Protein AF-A0A0B1S0T4-F1 (afdb_monomer)

Sequence (208 aa):
MNTTKRRETFWRQKASEKETEIKELTKERNAAYCGGISHGPSHRDQHIDPFFYEGFLAVKDKIASKEKEIADNQEIIKSLEANEDSEVLLKMLNSKRALATRIRAHEKTLKYVAKLESNLEMIRTALREIRQEKRDQITEIAERDAKIAELYKELSSLRGSFTDESTSNHSGDKESAKTELVDPLDEKPLFEEDGEGNGDVNVEEVGV

Mean predicted aligned error: 19.83 Å

Organism: Oesophagostomum dentatum (NCBI:txid61180)

Solvent-accessible surface area (backbone atoms only — not comparable to full-atom values): 12578 Å² total; per-residue (Å²): 142,61,66,66,61,54,50,52,53,51,52,52,49,54,50,51,52,50,52,51,50,51,51,51,53,50,50,52,52,47,46,69,70,47,68,62,76,54,98,67,93,38,84,72,62,76,75,49,56,78,92,49,41,66,64,49,50,58,49,51,52,50,50,54,54,48,53,50,52,50,51,53,50,53,52,52,50,50,53,58,69,66,29,67,67,52,54,52,50,52,53,51,52,52,50,53,51,56,49,53,55,49,52,58,50,50,54,54,51,51,55,51,48,54,51,51,53,54,52,50,51,55,50,51,51,53,52,50,50,54,54,47,52,52,52,53,51,53,52,52,49,52,54,50,51,51,50,50,53,50,51,53,50,54,52,51,52,52,51,48,53,54,49,52,58,50,48,74,73,46,92,72,85,88,81,90,78,90,76,83,84,79,82,80,82,90,79,79,85,89,81,82,82,89,79,88,82,81,90,82,86,88,80,86,81,84,87,127

Structure (mmCIF, N/CA/C/O backbone):
data_AF-A0A0B1S0T4-F1
#
_entry.id   AF-A0A0B1S0T4-F1
#
loop_
_atom_site.group_PDB
_atom_site.id
_atom_site.type_symbol
_atom_site.label_atom_id
_atom_site.label_alt_id
_atom_site.label_comp_id
_atom_site.label_asym_id
_atom_site.label_entity_id
_atom_site.label_seq_id
_atom_site.pdbx_PDB_ins_code
_atom_site.Cartn_x
_atom_site.Cartn_y
_atom_site.Cartn_z
_atom_site.occupancy
_atom_site.B_iso_or_equiv
_atom_site.auth_seq_id
_atom_site.auth_comp_id
_atom_site.auth_asym_id
_atom_site.auth_atom_id
_atom_site.pdbx_PDB_model_num
ATOM 1 N N . MET A 1 1 ? 22.127 25.737 27.997 1.00 51.81 1 MET A N 1
ATOM 2 C CA . MET A 1 1 ? 20.709 25.742 27.558 1.00 51.81 1 MET A CA 1
ATOM 3 C C . MET A 1 1 ? 19.842 24.602 28.153 1.00 51.81 1 MET A C 1
ATOM 5 O O . MET A 1 1 ? 18.809 24.286 27.582 1.00 51.81 1 MET A O 1
ATOM 9 N N . ASN A 1 2 ? 20.168 24.029 29.330 1.00 61.75 2 ASN A N 1
ATOM 10 C CA . ASN A 1 2 ? 19.459 22.848 29.888 1.00 61.75 2 ASN A CA 1
ATOM 11 C C . ASN A 1 2 ? 18.753 23.073 31.242 1.00 61.75 2 ASN A C 1
ATOM 13 O O . ASN A 1 2 ? 18.051 22.193 31.734 1.00 61.75 2 ASN A O 1
ATOM 17 N N . THR A 1 3 ? 18.911 24.242 31.862 1.00 67.50 3 THR A N 1
ATOM 18 C CA . THR A 1 3 ? 18.356 24.537 33.194 1.00 67.50 3 THR A CA 1
ATOM 19 C C . THR A 1 3 ? 16.855 24.824 33.154 1.00 67.50 3 THR A C 1
ATOM 21 O O . THR A 1 3 ? 16.135 24.408 34.057 1.00 67.50 3 THR A O 1
ATOM 24 N N . THR A 1 4 ? 16.366 25.472 32.094 1.00 69.62 4 THR A N 1
ATOM 25 C CA . THR A 1 4 ? 14.940 25.781 31.902 1.00 69.62 4 THR A CA 1
ATOM 26 C C . THR A 1 4 ? 14.114 24.516 31.693 1.00 69.62 4 THR A C 1
ATOM 28 O O . THR A 1 4 ? 13.118 24.327 32.382 1.00 69.62 4 THR A O 1
ATOM 31 N N . LYS A 1 5 ? 14.588 23.595 30.839 1.00 74.00 5 LYS A N 1
ATOM 32 C CA . LYS A 1 5 ? 13.943 22.291 30.611 1.00 74.00 5 LYS A CA 1
ATOM 33 C C . LYS A 1 5 ? 13.852 21.469 31.903 1.00 74.00 5 LYS A C 1
ATOM 35 O O . LYS A 1 5 ? 12.805 20.910 32.193 1.00 74.00 5 LYS A O 1
ATOM 40 N N . ARG A 1 6 ? 14.910 21.473 32.728 1.00 76.88 6 ARG A N 1
ATOM 41 C CA . ARG A 1 6 ? 14.935 20.778 34.031 1.00 76.88 6 ARG A CA 1
ATOM 42 C C . ARG A 1 6 ? 13.966 21.381 35.058 1.00 76.88 6 ARG A C 1
ATOM 44 O O . ARG A 1 6 ? 13.380 20.650 35.851 1.00 76.88 6 ARG A O 1
ATOM 51 N N . ARG A 1 7 ? 13.791 22.708 35.059 1.00 80.94 7 ARG A N 1
ATOM 52 C CA . ARG A 1 7 ? 12.781 23.374 35.902 1.00 80.94 7 ARG A CA 1
ATOM 53 C C . ARG A 1 7 ? 11.368 23.057 35.427 1.00 80.94 7 ARG A C 1
ATOM 55 O O . ARG A 1 7 ? 10.507 22.801 36.257 1.00 80.94 7 ARG A O 1
ATOM 62 N N . GLU A 1 8 ? 11.135 23.048 34.119 1.00 82.75 8 GLU A N 1
ATOM 63 C CA . GLU A 1 8 ? 9.824 22.719 33.554 1.00 82.75 8 GLU A CA 1
ATOM 64 C C . GLU A 1 8 ? 9.407 21.282 33.895 1.00 82.75 8 GLU A C 1
ATOM 66 O O . GLU A 1 8 ? 8.293 21.062 34.365 1.00 82.75 8 GLU A O 1
ATOM 71 N N . THR A 1 9 ? 10.313 20.308 33.756 1.00 85.44 9 THR A N 1
ATOM 72 C CA . THR A 1 9 ? 10.044 18.915 34.149 1.00 85.44 9 THR A CA 1
ATOM 73 C C . THR A 1 9 ? 9.771 18.778 35.646 1.00 85.44 9 THR A C 1
ATOM 75 O O . THR A 1 9 ? 8.865 18.048 36.033 1.00 85.44 9 THR A O 1
ATOM 78 N N . PHE A 1 10 ? 10.500 19.519 36.489 1.00 89.94 10 PHE A N 1
ATOM 79 C CA . PHE A 1 10 ? 10.281 19.530 37.938 1.00 89.94 10 PHE A CA 1
ATOM 80 C C . PHE A 1 10 ? 8.898 20.084 38.313 1.00 89.94 10 PHE A C 1
ATOM 82 O O . PHE A 1 10 ? 8.202 19.502 39.142 1.00 89.94 10 PHE A O 1
ATOM 89 N N . TRP A 1 11 ? 8.457 21.174 37.676 1.00 90.94 11 TRP A N 1
ATOM 90 C CA . TRP A 1 11 ? 7.122 21.729 37.915 1.00 90.94 11 TRP A CA 1
ATOM 91 C C . TRP A 1 11 ? 6.003 20.814 37.416 1.00 90.94 11 TRP A C 1
ATOM 93 O O . TRP A 1 11 ? 4.991 20.690 38.100 1.00 90.94 11 TRP A O 1
ATOM 103 N N . ARG A 1 12 ? 6.192 20.125 36.282 1.00 89.31 12 ARG A N 1
ATOM 104 C CA . ARG A 1 12 ? 5.240 19.108 35.800 1.00 89.31 12 ARG A CA 1
ATOM 105 C C . ARG A 1 12 ? 5.118 17.938 36.773 1.00 89.31 12 ARG A C 1
ATOM 107 O O . ARG A 1 12 ? 4.005 17.519 37.070 1.00 89.31 12 ARG A O 1
ATOM 114 N N . GLN A 1 13 ? 6.240 17.456 37.306 1.00 92.62 13 GLN A N 1
ATOM 115 C CA . GLN A 1 13 ? 6.237 16.398 38.315 1.00 92.62 13 GLN A CA 1
ATOM 116 C C . GLN A 1 13 ? 5.499 16.845 39.584 1.00 92.62 13 GLN A C 1
ATOM 118 O O . GLN A 1 13 ? 4.577 16.169 40.028 1.00 92.62 13 GLN A O 1
ATOM 123 N N . LYS A 1 14 ? 5.830 18.027 40.116 1.00 94.06 14 LYS A N 1
ATOM 124 C CA . LYS A 1 14 ? 5.179 18.572 41.315 1.00 94.06 14 LYS A CA 1
ATOM 125 C C . LYS A 1 14 ? 3.675 18.801 41.118 1.00 94.06 14 LYS A C 1
ATOM 127 O O . LYS A 1 14 ? 2.893 18.585 42.039 1.00 94.06 14 LYS A O 1
ATOM 132 N N . ALA A 1 15 ? 3.261 19.233 39.925 1.00 92.31 15 ALA A N 1
ATOM 133 C CA . ALA A 1 15 ? 1.849 19.361 39.576 1.00 92.31 15 ALA A CA 1
ATOM 134 C C . ALA A 1 15 ? 1.149 17.993 39.557 1.00 92.31 15 ALA A C 1
ATOM 136 O O . ALA A 1 15 ? 0.078 17.863 40.141 1.00 92.31 15 ALA A O 1
ATOM 137 N N . SER A 1 16 ? 1.782 16.970 38.974 1.00 93.56 16 SER A N 1
ATOM 138 C CA . SER A 1 16 ? 1.267 15.596 38.977 1.00 93.56 16 SER A CA 1
ATOM 139 C C . SER A 1 16 ? 1.107 15.041 40.395 1.00 93.56 16 SER A C 1
ATOM 141 O O . SER A 1 16 ? 0.082 14.440 40.697 1.00 93.56 16 SER A O 1
ATOM 143 N N . GLU A 1 17 ? 2.086 15.265 41.276 1.00 95.12 17 GLU A N 1
ATOM 144 C CA . GLU A 1 17 ? 2.027 14.843 42.685 1.00 95.12 17 GLU A CA 1
ATOM 145 C C . GLU A 1 17 ? 0.855 15.513 43.423 1.00 95.12 17 GLU A C 1
ATOM 147 O O . GLU A 1 17 ? 0.088 14.856 44.131 1.00 95.12 17 GLU A O 1
ATOM 152 N N . LYS A 1 18 ? 0.645 16.817 43.203 1.00 96.19 18 LYS A N 1
ATOM 153 C CA . LYS A 1 18 ? -0.505 17.537 43.771 1.00 96.19 18 LYS A CA 1
ATOM 154 C C . LYS A 1 18 ? -1.839 17.082 43.195 1.00 96.19 18 LYS A C 1
ATOM 156 O O . LYS A 1 18 ? -2.821 17.008 43.927 1.00 96.19 18 LYS A O 1
ATOM 161 N N . GLU A 1 19 ? -1.886 16.731 41.918 1.00 94.69 19 GLU A N 1
ATOM 162 C CA . GLU A 1 19 ? -3.093 16.185 41.306 1.00 94.69 19 GLU A CA 1
ATOM 163 C C . GLU A 1 19 ? -3.455 14.813 41.895 1.00 94.69 19 GLU A C 1
ATOM 165 O O . GLU A 1 19 ? -4.630 14.541 42.148 1.00 94.69 19 GLU A O 1
ATOM 170 N N . THR A 1 20 ? -2.459 13.967 42.180 1.00 95.25 20 THR A N 1
ATOM 171 C CA . THR A 1 20 ? -2.685 12.694 42.881 1.00 95.25 20 THR A CA 1
ATOM 172 C C . THR A 1 20 ? -3.162 12.900 44.317 1.00 95.25 20 THR A C 1
ATOM 174 O O . THR A 1 20 ? -4.117 12.250 44.733 1.00 95.25 20 THR A O 1
ATOM 177 N N . GLU A 1 21 ? -2.585 13.858 45.047 1.00 95.19 21 GLU A N 1
ATOM 178 C CA . GLU A 1 21 ? -3.004 14.201 46.414 1.00 95.19 21 GLU A CA 1
ATOM 179 C C . GLU A 1 21 ? -4.462 14.691 46.456 1.00 95.19 21 GLU A C 1
ATOM 181 O O . GLU A 1 21 ? -5.251 14.239 47.283 1.00 95.19 21 GLU A O 1
ATOM 186 N N . ILE A 1 22 ? -4.862 15.550 45.510 1.00 94.56 22 ILE A N 1
ATOM 187 C CA . ILE A 1 22 ? -6.252 16.018 45.388 1.00 94.56 22 ILE A CA 1
ATOM 188 C C . ILE A 1 22 ? -7.207 14.853 45.095 1.00 94.56 22 ILE A C 1
ATOM 190 O O . ILE A 1 22 ? -8.309 14.815 45.652 1.00 94.56 22 ILE A O 1
ATOM 194 N N . LYS A 1 23 ? -6.814 13.901 44.238 1.00 94.75 23 LYS A N 1
ATOM 195 C CA . LYS A 1 23 ? -7.632 12.717 43.927 1.00 94.75 23 LYS A CA 1
ATOM 196 C C . LYS A 1 23 ? -7.857 11.851 45.166 1.00 94.75 23 LYS A C 1
ATOM 198 O O . LYS A 1 23 ? -9.004 11.492 45.432 1.00 94.75 23 LYS A O 1
ATOM 203 N N . GLU A 1 24 ? -6.811 11.582 45.944 1.00 94.19 24 GLU A N 1
ATOM 204 C CA . GLU A 1 24 ? -6.925 10.796 47.180 1.00 94.19 24 GLU A CA 1
ATOM 205 C C . GLU A 1 24 ? -7.768 11.513 48.244 1.00 94.19 24 GLU A C 1
ATOM 207 O O . GLU A 1 24 ? -8.707 10.922 48.770 1.00 94.19 24 GLU A O 1
ATOM 212 N N . LEU A 1 25 ? -7.549 12.812 48.480 1.00 90.94 25 LEU A N 1
ATOM 213 C CA . LEU A 1 25 ? -8.368 13.592 49.422 1.00 90.94 25 LEU A CA 1
ATOM 214 C C . LEU A 1 25 ? -9.842 13.659 48.999 1.00 90.94 25 LEU A C 1
ATOM 216 O O . LEU A 1 25 ? -10.747 13.607 49.831 1.00 90.94 25 LEU A O 1
ATOM 220 N N . THR A 1 26 ? -10.109 13.749 47.695 1.00 87.12 26 THR A N 1
ATOM 221 C CA . THR A 1 26 ? -11.480 13.715 47.167 1.00 87.12 26 THR A CA 1
ATOM 222 C C . THR A 1 26 ? -12.123 12.353 47.408 1.00 87.12 26 THR A C 1
ATOM 224 O O . THR A 1 26 ? -13.296 12.284 47.780 1.00 87.12 26 THR A O 1
ATOM 227 N N . LYS A 1 27 ? -11.362 11.269 47.230 1.00 84.62 27 LYS A N 1
ATOM 228 C CA . LYS A 1 27 ? -11.808 9.901 47.495 1.00 84.62 27 LYS A CA 1
ATOM 229 C C . LYS A 1 27 ? -12.090 9.684 48.981 1.00 84.62 27 LYS A C 1
ATOM 231 O O . LYS A 1 27 ? -13.151 9.163 49.306 1.00 84.62 27 LYS A O 1
ATOM 236 N N . GLU A 1 28 ? -11.210 10.144 49.866 1.00 82.81 28 GLU A N 1
ATOM 237 C CA . GLU A 1 28 ? -11.385 10.074 51.321 1.00 82.81 28 GLU A CA 1
ATOM 238 C C . GLU A 1 28 ? -12.601 10.887 51.783 1.00 82.81 28 GLU A C 1
ATOM 240 O O . GLU A 1 28 ? -13.461 10.370 52.494 1.00 82.81 28 GLU A O 1
ATOM 245 N N . ARG A 1 29 ? -12.751 12.128 51.301 1.00 81.44 29 ARG A N 1
ATOM 246 C CA . ARG A 1 29 ? -13.935 12.959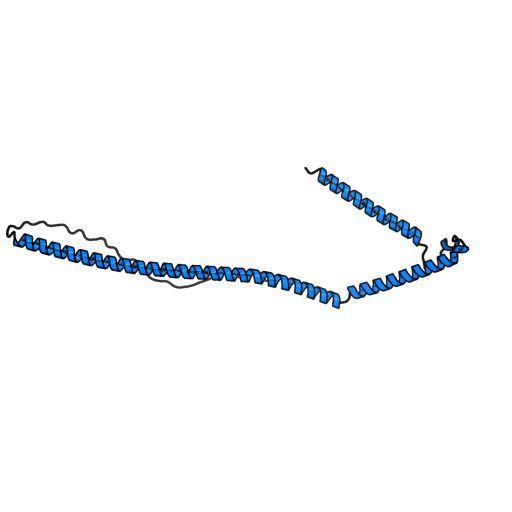 51.565 1.00 81.44 29 ARG A CA 1
ATOM 247 C C . ARG A 1 29 ? -15.217 12.267 51.107 1.00 81.44 29 ARG A C 1
ATOM 249 O O . ARG A 1 29 ? -16.200 12.245 51.844 1.00 81.44 29 ARG A O 1
ATOM 256 N N . ASN A 1 30 ? -15.227 11.723 49.891 1.00 78.56 30 ASN A N 1
ATOM 257 C CA . ASN A 1 30 ? -16.392 11.020 49.358 1.00 78.56 30 ASN A CA 1
ATOM 258 C C . ASN A 1 30 ? -16.693 9.757 50.170 1.00 78.56 30 ASN A C 1
ATOM 260 O O . ASN A 1 30 ? -17.853 9.502 50.469 1.00 78.56 30 ASN A O 1
ATOM 264 N N . ALA A 1 31 ? -15.670 9.016 50.596 1.00 73.44 31 ALA A N 1
ATOM 265 C CA . ALA A 1 31 ? -15.832 7.872 51.484 1.00 73.44 31 ALA A CA 1
ATOM 266 C C . ALA A 1 31 ? -16.382 8.285 52.861 1.00 73.44 31 ALA A C 1
ATOM 268 O O . ALA A 1 31 ? -17.240 7.599 53.399 1.00 73.44 31 ALA A O 1
ATOM 269 N N . ALA A 1 32 ? -15.981 9.428 53.420 1.00 68.38 32 ALA A N 1
ATOM 270 C CA . ALA A 1 32 ? -16.507 9.930 54.693 1.00 68.38 32 ALA A CA 1
ATOM 271 C C . ALA A 1 32 ? -17.942 10.493 54.589 1.00 68.38 32 ALA A C 1
ATOM 273 O O . ALA A 1 32 ? -18.725 10.431 55.545 1.00 68.38 32 ALA A O 1
ATOM 274 N N . TYR A 1 33 ? -18.303 11.069 53.439 1.00 64.88 33 TYR A N 1
ATOM 275 C CA . TYR A 1 33 ? -19.645 11.600 53.189 1.00 64.88 33 TYR A CA 1
ATOM 276 C C . TYR A 1 33 ? -20.636 10.481 52.838 1.00 64.88 33 TYR A C 1
ATOM 278 O O . TYR A 1 33 ? -21.716 10.412 53.421 1.00 64.88 33 TYR A O 1
ATOM 286 N N . CYS A 1 34 ? -20.233 9.560 51.960 1.00 64.56 34 CYS A N 1
ATOM 287 C CA . CYS A 1 34 ? -21.070 8.476 51.448 1.00 64.56 34 CYS A CA 1
ATOM 288 C C . CYS A 1 34 ? -20.900 7.144 52.196 1.00 64.56 34 CYS A C 1
ATOM 290 O O . CYS A 1 34 ? -21.704 6.246 52.000 1.00 64.56 34 CYS A O 1
ATOM 292 N N . GLY A 1 35 ? -19.916 6.991 53.086 1.00 59.50 35 GLY A N 1
ATOM 293 C CA . GLY A 1 35 ? -19.618 5.725 53.782 1.00 59.50 35 GLY A CA 1
ATOM 294 C C . GLY A 1 35 ? -20.686 5.236 54.767 1.00 59.50 35 GLY A C 1
ATOM 295 O O . GLY A 1 35 ? -20.547 4.156 55.327 1.00 59.50 35 GLY A O 1
ATOM 296 N N . GLY A 1 36 ? -21.753 6.015 54.978 1.00 57.44 36 GLY A N 1
ATOM 297 C CA . GLY A 1 36 ? -22.963 5.605 55.704 1.00 57.44 36 GLY A CA 1
ATOM 298 C C . GLY A 1 36 ? -24.175 5.330 54.804 1.00 57.44 36 GLY A C 1
ATOM 299 O O . GLY A 1 36 ? -25.240 4.974 55.311 1.00 57.44 36 GLY A O 1
ATOM 300 N N . ILE A 1 37 ? -24.032 5.507 53.487 1.00 58.94 37 ILE A N 1
ATOM 301 C CA . ILE A 1 37 ? -25.023 5.126 52.477 1.00 58.94 37 ILE A CA 1
ATOM 302 C C . ILE A 1 37 ? -24.806 3.635 52.210 1.00 58.94 37 ILE A C 1
ATOM 304 O O . ILE A 1 37 ? -24.179 3.227 51.243 1.00 58.94 37 ILE A O 1
ATOM 308 N N . SER A 1 38 ? -25.244 2.811 53.154 1.00 58.34 38 SER A N 1
ATOM 309 C CA . SER A 1 38 ? -25.296 1.359 53.017 1.00 58.34 38 SER A CA 1
ATOM 310 C C . SER A 1 38 ? -26.747 0.897 53.061 1.00 58.34 38 SER A C 1
ATOM 312 O O . SER A 1 38 ? -27.637 1.621 53.518 1.00 58.34 38 SER A O 1
ATOM 314 N N . HIS A 1 39 ? -27.006 -0.312 52.572 1.00 52.44 39 HIS A N 1
ATOM 315 C CA . HIS A 1 39 ? -28.337 -0.897 52.643 1.00 52.44 39 HIS A CA 1
ATOM 316 C C . HIS A 1 39 ? -28.690 -1.169 54.120 1.00 52.44 39 HIS A C 1
ATOM 318 O O . HIS A 1 39 ? -28.091 -2.037 54.751 1.00 52.44 39 HIS A O 1
ATOM 324 N N . GLY A 1 40 ? -29.634 -0.401 54.677 1.00 60.00 40 GLY A N 1
ATOM 325 C CA . GLY A 1 40 ? -30.117 -0.545 56.058 1.00 60.00 40 GLY A CA 1
ATOM 326 C C . GLY A 1 40 ? -29.857 0.669 56.968 1.00 60.00 40 GLY A C 1
ATOM 327 O O . GLY A 1 40 ? -29.268 1.661 56.529 1.00 60.00 40 GLY A O 1
ATOM 328 N N . PRO A 1 41 ? -30.331 0.634 58.230 1.00 58.22 41 PRO A N 1
ATOM 329 C CA . PRO A 1 41 ? -30.205 1.749 59.167 1.00 58.22 41 PRO A CA 1
ATOM 330 C C . PRO A 1 41 ? -28.740 2.004 59.540 1.00 58.22 41 PRO A C 1
ATOM 332 O O . PRO A 1 41 ? -28.060 1.128 60.070 1.00 58.22 41 PRO A O 1
ATOM 335 N N . SER A 1 42 ? -28.256 3.216 59.282 1.00 68.06 42 SER A N 1
ATOM 336 C CA . SER A 1 42 ? -26.936 3.687 59.709 1.00 68.06 42 SER A CA 1
ATOM 337 C C . SER A 1 42 ? -27.059 4.470 61.014 1.00 68.06 42 SER A C 1
ATOM 339 O O . SER A 1 42 ? -28.036 5.187 61.224 1.00 68.06 42 SER A O 1
ATOM 341 N N . HIS A 1 43 ? -26.049 4.411 61.889 1.00 64.75 43 HIS A N 1
ATOM 342 C CA . HIS A 1 43 ? -26.016 5.251 63.097 1.00 64.75 43 HIS A CA 1
ATOM 343 C C . HIS A 1 43 ? -26.126 6.749 62.784 1.00 64.75 43 HIS A C 1
ATOM 345 O O . HIS A 1 43 ? -26.650 7.508 63.593 1.00 64.75 43 HIS A O 1
ATOM 351 N N . ARG A 1 44 ? -25.696 7.176 61.591 1.00 65.12 44 ARG A N 1
ATOM 352 C CA . ARG A 1 44 ? -25.827 8.566 61.138 1.00 65.12 44 ARG A CA 1
ATOM 353 C C . ARG A 1 44 ? -27.269 8.972 60.830 1.00 65.12 44 ARG A C 1
ATOM 355 O O . ARG A 1 44 ? -27.582 10.155 60.933 1.00 65.12 44 ARG A O 1
ATOM 362 N N . ASP A 1 45 ? -28.132 8.010 60.506 1.00 66.56 45 ASP A N 1
ATOM 363 C CA . ASP A 1 45 ? -29.536 8.257 60.161 1.00 66.56 45 ASP A CA 1
ATOM 364 C C . ASP A 1 45 ? -30.324 8.777 61.382 1.00 66.56 45 ASP A C 1
ATOM 366 O O . ASP A 1 45 ? -31.358 9.418 61.228 1.00 66.56 45 ASP A O 1
ATOM 370 N N . GLN A 1 46 ? -29.801 8.570 62.599 1.00 68.12 46 GLN A N 1
ATOM 371 C CA . GLN A 1 46 ? -30.383 9.037 63.865 1.00 68.12 46 GLN A CA 1
ATOM 372 C C . GLN A 1 46 ? -30.261 10.554 64.085 1.00 68.12 46 GLN A C 1
ATOM 374 O O . GLN A 1 46 ? -30.943 11.104 64.945 1.00 68.12 46 GLN A O 1
ATOM 379 N N . HIS A 1 47 ? -29.388 11.237 63.339 1.00 72.88 47 HIS A N 1
ATOM 380 C CA . HIS A 1 47 ? -29.184 12.689 63.442 1.00 72.88 47 HIS A CA 1
ATOM 381 C C . HIS A 1 47 ? -29.966 13.481 62.391 1.00 72.88 47 HIS A C 1
ATOM 383 O O . HIS A 1 47 ? -29.815 14.699 62.291 1.00 72.88 47 HIS A O 1
ATOM 389 N N . ILE A 1 48 ? -30.769 12.792 61.586 1.00 74.00 48 ILE A N 1
ATOM 390 C CA . ILE A 1 48 ? -31.589 13.405 60.552 1.00 74.00 48 ILE A CA 1
ATOM 391 C C . ILE A 1 48 ? -32.862 13.916 61.208 1.00 74.00 48 ILE A C 1
ATOM 393 O O . ILE A 1 48 ? -33.516 13.199 61.964 1.00 74.00 48 ILE A O 1
ATOM 397 N N . ASP A 1 49 ? -33.197 15.169 60.923 1.00 81.94 49 ASP A N 1
ATOM 398 C CA . ASP A 1 49 ? -34.426 15.786 61.404 1.00 81.94 49 ASP A CA 1
ATOM 399 C C . ASP A 1 49 ? -35.637 14.920 60.991 1.00 81.94 49 ASP A C 1
ATOM 401 O O . ASP A 1 49 ? -35.766 14.585 59.804 1.00 81.94 49 ASP A O 1
ATOM 405 N N . PRO A 1 50 ? -36.528 14.561 61.937 1.00 81.06 50 PRO A N 1
ATOM 406 C CA . PRO A 1 50 ? -37.723 13.768 61.662 1.00 81.06 50 PRO A CA 1
ATOM 407 C C . PRO A 1 50 ? -38.564 14.278 60.485 1.00 81.06 50 PRO A C 1
ATOM 409 O O . PRO A 1 50 ? -39.153 13.470 59.772 1.00 81.06 50 PRO A O 1
ATOM 412 N N . PHE A 1 51 ? -38.593 15.594 60.239 1.00 83.56 51 PHE A N 1
ATOM 413 C CA . PHE A 1 51 ? -39.317 16.191 59.114 1.00 83.56 51 PHE A CA 1
ATOM 414 C C . PHE A 1 51 ? -38.759 15.765 57.744 1.00 83.56 51 PHE A C 1
ATOM 416 O O . PHE A 1 51 ? -39.509 15.655 56.776 1.00 83.56 51 PHE A O 1
ATOM 423 N N . PHE A 1 52 ? -37.453 15.491 57.649 1.00 81.56 52 PHE A N 1
ATOM 424 C CA . PHE A 1 52 ? -36.768 15.120 56.403 1.00 81.56 52 PHE A CA 1
ATOM 425 C C . PHE A 1 52 ? -36.413 13.628 56.315 1.00 81.56 52 PHE A C 1
ATOM 427 O O . PHE A 1 52 ? -35.922 13.179 55.277 1.00 81.56 52 PHE A O 1
ATOM 434 N N . TYR A 1 53 ? -36.663 12.855 57.374 1.00 83.31 53 TYR A N 1
ATOM 435 C CA . TYR A 1 53 ? -36.247 11.456 57.495 1.00 83.31 53 TYR A CA 1
ATOM 436 C C . TYR A 1 53 ? -36.800 10.555 56.376 1.00 83.31 53 TYR A C 1
ATOM 438 O O . TYR A 1 53 ? -36.046 9.830 55.729 1.00 83.31 53 TYR A O 1
ATOM 446 N N . GLU A 1 54 ? -38.095 10.668 56.075 1.00 83.75 54 GLU A N 1
ATOM 447 C CA . GLU A 1 54 ? -38.765 9.948 54.977 1.00 83.75 54 GLU A CA 1
ATOM 448 C C . GLU A 1 54 ? -38.148 10.266 53.604 1.00 83.75 54 GLU A C 1
ATOM 450 O O . GLU A 1 54 ? -37.827 9.370 52.821 1.00 83.75 54 GLU A O 1
ATOM 455 N N . GLY A 1 55 ? -37.919 11.554 53.319 1.00 86.44 55 GLY A N 1
ATOM 456 C CA . GLY A 1 55 ? -37.310 11.993 52.062 1.00 86.44 55 GLY A CA 1
ATOM 457 C C . GLY A 1 55 ? -35.868 11.508 51.915 1.00 86.44 55 GLY A C 1
ATOM 458 O O . GLY A 1 55 ? -35.455 11.106 50.825 1.00 86.44 55 GLY A O 1
ATOM 459 N N . PHE A 1 56 ? -35.115 11.495 53.016 1.00 83.62 56 PHE A N 1
ATOM 460 C CA . PHE A 1 56 ? -33.763 10.954 53.051 1.00 83.62 56 PHE A CA 1
ATOM 461 C C . PHE A 1 56 ? -33.739 9.446 52.773 1.00 83.62 56 PHE A C 1
ATOM 463 O O . PHE A 1 56 ? -32.965 9.012 51.919 1.00 83.62 56 PHE A O 1
ATOM 470 N N . LEU A 1 57 ? -34.603 8.659 53.425 1.00 81.94 57 LEU A N 1
ATOM 471 C CA . LEU A 1 57 ? -34.707 7.216 53.179 1.00 81.94 57 LEU A CA 1
ATOM 472 C C . LEU A 1 57 ? -35.053 6.922 51.715 1.00 81.94 57 LEU A C 1
ATOM 474 O O . LEU A 1 57 ? -34.372 6.128 51.070 1.00 81.94 57 LEU A O 1
ATOM 478 N N . ALA A 1 58 ? -36.023 7.642 51.147 1.00 86.38 58 ALA A N 1
ATOM 479 C CA . ALA A 1 58 ? -36.407 7.477 49.747 1.00 86.38 58 ALA A CA 1
ATOM 480 C C . ALA A 1 58 ? -35.257 7.778 48.766 1.00 86.38 58 ALA A C 1
ATOM 482 O O . ALA A 1 58 ? -35.145 7.142 47.715 1.00 86.38 58 ALA A O 1
ATOM 483 N N . VAL A 1 59 ? -34.395 8.753 49.074 1.00 86.81 59 VAL A N 1
ATOM 484 C CA . VAL A 1 59 ? -33.200 9.049 48.267 1.00 86.81 59 VAL A CA 1
ATOM 485 C C . VAL A 1 59 ? -32.125 7.982 48.463 1.00 86.81 59 VAL A C 1
ATOM 487 O O . VAL A 1 59 ? -31.522 7.559 47.479 1.00 86.81 59 VAL A O 1
ATOM 490 N N . LYS A 1 60 ? -31.916 7.505 49.693 1.00 83.94 60 LYS A N 1
ATOM 491 C CA . LYS A 1 60 ? -30.971 6.428 50.017 1.00 83.94 60 LYS A CA 1
ATOM 492 C C . LYS A 1 60 ? -31.302 5.147 49.247 1.00 83.94 60 LYS A C 1
ATOM 494 O O . LYS A 1 60 ? -30.423 4.588 48.595 1.00 83.94 60 LYS A O 1
ATOM 499 N N . ASP A 1 61 ? -32.574 4.755 49.228 1.00 85.12 61 ASP A N 1
ATOM 500 C CA . ASP A 1 61 ? -33.048 3.580 48.490 1.00 85.12 61 ASP A CA 1
ATOM 501 C C . ASP A 1 61 ? -32.902 3.756 46.973 1.00 85.12 61 ASP A C 1
ATOM 503 O O . ASP A 1 61 ? -32.484 2.834 46.270 1.00 85.12 61 ASP A O 1
ATOM 507 N N . LYS A 1 62 ? -33.174 4.960 46.449 1.00 89.69 62 LYS A N 1
ATOM 508 C CA . LYS A 1 62 ? -32.939 5.279 45.030 1.00 89.69 62 LYS A CA 1
ATOM 509 C C . LYS A 1 62 ? -31.460 5.204 44.658 1.00 89.69 62 LYS A C 1
ATOM 511 O O . LYS A 1 62 ? -31.146 4.681 43.590 1.00 89.69 62 LYS A O 1
ATOM 516 N N . ILE A 1 63 ? -30.566 5.718 45.506 1.00 86.88 63 ILE A N 1
ATOM 517 C CA . ILE A 1 63 ? -29.114 5.646 45.293 1.00 86.88 63 ILE A CA 1
ATOM 518 C C . ILE A 1 63 ? -28.671 4.184 45.294 1.00 86.88 63 ILE A C 1
ATOM 520 O O . ILE A 1 63 ? -28.067 3.751 44.318 1.00 86.88 63 ILE A O 1
ATOM 524 N N . ALA A 1 64 ? -29.066 3.402 46.300 1.00 84.50 64 ALA A N 1
ATOM 525 C CA . ALA A 1 64 ? -28.731 1.982 46.380 1.00 84.50 64 ALA A CA 1
ATOM 526 C C . ALA A 1 64 ? -29.255 1.189 45.165 1.00 84.50 64 ALA A C 1
ATOM 528 O O . ALA A 1 64 ? -28.537 0.376 44.582 1.00 84.50 64 ALA A O 1
ATOM 529 N N . SER A 1 65 ? -30.488 1.463 44.720 1.00 89.25 65 SER A N 1
ATOM 530 C CA . SER A 1 65 ? -31.050 0.849 43.512 1.00 89.25 65 SER A CA 1
ATOM 531 C C . SER A 1 65 ? -30.257 1.207 42.254 1.00 89.25 65 SER A C 1
ATOM 533 O O . SER A 1 65 ? -30.077 0.350 41.390 1.00 89.25 65 SER A O 1
ATOM 535 N N . LYS A 1 66 ? -29.801 2.458 42.127 1.00 91.38 66 LYS A N 1
ATOM 536 C CA . LYS A 1 66 ? -29.004 2.906 40.980 1.00 91.38 66 LYS A CA 1
ATOM 537 C C . LYS A 1 66 ? -27.588 2.347 41.011 1.00 91.38 66 LYS A C 1
ATOM 539 O O . LYS A 1 66 ? -27.074 1.978 39.964 1.00 91.38 66 LYS A O 1
ATOM 544 N N . GLU A 1 67 ? -26.975 2.234 42.183 1.00 89.38 67 GLU A N 1
ATOM 545 C CA . GLU A 1 67 ? -25.670 1.590 42.351 1.00 89.38 67 GLU A CA 1
ATOM 546 C C . GLU A 1 67 ? -25.719 0.112 41.958 1.00 89.38 67 GLU A C 1
ATOM 548 O O . GLU A 1 67 ? -24.820 -0.359 41.263 1.00 89.38 67 GLU A O 1
ATOM 553 N N . LYS A 1 68 ? -26.801 -0.593 42.311 1.00 92.69 68 LYS A N 1
ATOM 554 C CA . LYS A 1 68 ? -27.038 -1.965 41.850 1.00 92.69 68 LYS A CA 1
ATOM 555 C C . LYS A 1 68 ? -27.159 -2.043 40.324 1.00 92.69 68 LYS A C 1
ATOM 557 O O . LYS A 1 68 ? -26.464 -2.834 39.703 1.00 92.69 68 LYS A O 1
ATOM 562 N N . GLU A 1 69 ? -27.977 -1.184 39.716 1.00 94.94 69 GLU A N 1
ATOM 563 C CA . GLU A 1 69 ? -28.141 -1.133 38.254 1.00 94.94 69 GLU A CA 1
ATOM 564 C C . GLU A 1 69 ? -26.815 -0.812 37.535 1.00 94.94 69 GLU A C 1
ATOM 566 O O . GLU A 1 69 ? -26.513 -1.371 36.482 1.00 94.94 69 GLU A O 1
ATOM 571 N N . ILE A 1 70 ? -25.987 0.067 38.111 1.00 94.25 70 ILE A N 1
ATOM 572 C CA . ILE A 1 70 ? -24.644 0.367 37.600 1.00 94.25 70 ILE A CA 1
ATOM 573 C C . ILE A 1 70 ? -23.741 -0.867 37.692 1.00 94.25 70 ILE A C 1
ATOM 575 O O . ILE A 1 70 ? -23.032 -1.153 36.727 1.00 94.25 70 ILE A O 1
ATOM 579 N N . ALA A 1 71 ? -23.754 -1.587 38.814 1.00 95.00 71 ALA A N 1
ATOM 580 C CA . ALA A 1 71 ? -22.956 -2.797 38.989 1.00 95.00 71 ALA A CA 1
ATOM 581 C C . ALA A 1 71 ? -23.353 -3.889 37.980 1.00 95.00 71 ALA A C 1
ATOM 583 O O . ALA A 1 71 ? -22.479 -4.420 37.292 1.00 95.00 71 ALA A O 1
ATOM 584 N N . ASP A 1 72 ? -24.654 -4.139 37.815 1.00 95.25 72 ASP A N 1
ATOM 585 C CA . ASP A 1 72 ? -25.186 -5.117 36.859 1.00 95.25 72 ASP A CA 1
ATOM 586 C C . ASP A 1 72 ? -24.778 -4.747 35.416 1.00 95.25 72 ASP A C 1
ATOM 588 O O . ASP A 1 72 ? -24.262 -5.573 34.661 1.00 95.25 72 ASP A O 1
ATOM 592 N N . ASN A 1 73 ? -24.909 -3.471 35.035 1.00 95.50 73 ASN A N 1
ATOM 593 C CA . ASN A 1 73 ? -24.490 -2.993 33.714 1.00 95.50 73 ASN A CA 1
ATOM 594 C C . ASN A 1 73 ? -22.973 -3.109 33.490 1.00 95.50 73 ASN A C 1
ATOM 596 O O . ASN A 1 73 ? -22.538 -3.406 32.378 1.00 95.50 73 ASN A O 1
ATOM 600 N N . GLN A 1 74 ? -22.154 -2.889 34.523 1.00 95.00 74 GLN A N 1
ATOM 601 C CA . GLN A 1 74 ? -20.704 -3.083 34.429 1.00 95.00 74 GLN A CA 1
ATOM 602 C C . GLN A 1 74 ? -20.339 -4.550 34.186 1.00 95.00 74 GLN A C 1
ATOM 604 O O . GLN A 1 74 ? -19.389 -4.828 33.454 1.00 95.00 74 GLN A O 1
ATOM 609 N N . GLU A 1 75 ? -21.075 -5.486 34.780 1.00 93.06 75 GLU A N 1
ATOM 610 C CA . GLU A 1 75 ? -20.884 -6.917 34.549 1.00 93.06 75 GLU A CA 1
ATOM 611 C C . GLU A 1 75 ? -21.290 -7.316 33.124 1.00 93.06 75 GLU A C 1
ATOM 613 O O . GLU A 1 75 ? -20.525 -7.993 32.432 1.00 93.06 75 GLU A O 1
ATOM 618 N N . ILE A 1 76 ? -22.423 -6.799 32.635 1.00 91.38 76 ILE A N 1
ATOM 619 C CA . ILE A 1 76 ? -22.866 -6.999 31.248 1.00 91.38 76 ILE A CA 1
ATOM 620 C C . ILE A 1 76 ? -21.813 -6.474 30.264 1.00 91.38 76 ILE A C 1
ATOM 622 O O . ILE A 1 76 ? -21.413 -7.208 29.360 1.00 91.38 76 ILE A O 1
ATOM 626 N N . ILE A 1 77 ? -21.309 -5.248 30.452 1.00 89.75 77 ILE A N 1
ATOM 627 C CA . ILE A 1 77 ? -20.266 -4.667 29.589 1.00 89.75 77 ILE A CA 1
ATOM 628 C C . ILE A 1 77 ? -19.019 -5.552 29.577 1.00 89.75 77 ILE A C 1
ATOM 630 O O . ILE A 1 77 ? -18.528 -5.879 28.500 1.00 89.75 77 ILE A O 1
ATOM 634 N N . LYS A 1 78 ? -18.546 -6.006 30.743 1.00 89.25 78 LYS A N 1
ATOM 635 C CA . LYS A 1 78 ? -17.385 -6.905 30.818 1.00 89.25 78 LYS A CA 1
ATOM 636 C C . LYS A 1 78 ? -17.621 -8.211 30.066 1.00 89.25 78 LYS A C 1
ATOM 638 O O . LYS A 1 78 ? -16.725 -8.661 29.361 1.00 89.25 78 LYS A O 1
ATOM 643 N N . SER A 1 79 ? -18.806 -8.812 30.186 1.00 85.69 79 SER A N 1
ATOM 644 C CA . SER A 1 79 ? -19.131 -10.041 29.450 1.00 85.69 79 SER A CA 1
ATOM 645 C C . SER A 1 79 ? -19.184 -9.825 27.932 1.00 85.69 79 SER A C 1
ATOM 647 O O . SER A 1 79 ? -18.735 -10.682 27.178 1.00 85.69 79 SER A O 1
ATOM 649 N N . LEU A 1 80 ? -19.662 -8.661 27.479 1.00 82.31 80 LEU A N 1
ATOM 650 C CA . LEU A 1 80 ? -19.687 -8.287 26.064 1.00 82.31 80 LEU A CA 1
ATOM 651 C C . LEU A 1 80 ? -18.285 -7.988 25.517 1.00 82.31 80 LEU A C 1
ATOM 653 O O . LEU A 1 80 ? -17.975 -8.368 24.390 1.00 82.31 80 LEU A O 1
ATOM 657 N N . GLU A 1 81 ? -17.429 -7.331 26.301 1.00 80.38 81 GLU A N 1
ATOM 658 C CA . GLU A 1 81 ? -16.027 -7.076 25.949 1.00 80.38 81 GLU A CA 1
ATOM 659 C C . GLU A 1 81 ? -15.198 -8.365 25.914 1.00 80.38 81 GLU A C 1
ATOM 661 O O . GLU A 1 81 ? -14.335 -8.513 25.051 1.00 80.38 81 GLU A O 1
ATOM 666 N N . ALA A 1 82 ? -15.487 -9.303 26.819 1.00 77.88 82 ALA A N 1
ATOM 667 C CA . ALA A 1 82 ? -14.865 -10.622 26.879 1.00 77.88 82 ALA A CA 1
ATOM 668 C C . ALA A 1 82 ? -15.498 -11.647 25.921 1.00 77.88 82 ALA A C 1
ATOM 670 O O . ALA A 1 82 ? -15.094 -12.809 25.931 1.00 77.88 82 ALA A O 1
ATOM 671 N N . ASN A 1 83 ? -16.486 -11.251 25.109 1.00 84.50 83 ASN A N 1
ATOM 672 C CA . ASN A 1 83 ? -17.090 -12.157 24.144 1.00 84.50 83 ASN A CA 1
ATOM 673 C C . ASN A 1 83 ? -16.066 -12.526 23.057 1.00 84.50 83 ASN A C 1
ATOM 675 O O . ASN A 1 83 ? -15.457 -11.656 22.428 1.00 84.50 83 ASN A O 1
ATOM 679 N N . GLU A 1 84 ? -15.927 -13.824 22.806 1.00 85.50 84 GLU A N 1
ATOM 680 C CA . GLU A 1 84 ? -15.017 -14.413 21.824 1.00 85.50 84 GLU A CA 1
ATOM 681 C C . GLU A 1 84 ? -15.232 -13.823 20.417 1.00 85.50 84 GLU A C 1
ATOM 683 O O . GLU A 1 84 ? -14.271 -13.533 19.699 1.00 85.50 84 GLU A O 1
ATOM 688 N N . ASP A 1 85 ? -16.484 -13.505 20.066 1.00 85.25 85 ASP A N 1
ATOM 689 C CA . ASP A 1 85 ? -16.831 -12.859 18.795 1.00 85.25 85 ASP A CA 1
ATOM 690 C C . ASP A 1 85 ? -16.157 -11.489 18.619 1.00 85.25 85 ASP A C 1
ATOM 692 O O . ASP A 1 85 ? -15.716 -11.140 17.521 1.00 85.25 85 ASP A O 1
ATOM 696 N N . SER A 1 86 ? -16.050 -10.703 19.696 1.00 85.62 86 SER A N 1
ATOM 697 C CA . SER A 1 86 ? -15.420 -9.377 19.672 1.00 85.62 86 SER A CA 1
ATOM 698 C C . SER A 1 86 ? -13.925 -9.491 19.372 1.00 85.62 86 SER A C 1
ATOM 700 O O . SER A 1 86 ? -13.380 -8.755 18.541 1.00 85.62 86 SER A O 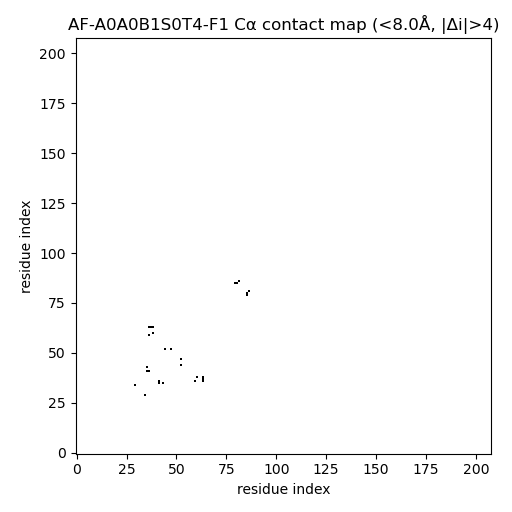1
ATOM 702 N N . GLU A 1 87 ? -13.260 -10.473 19.981 1.00 87.06 87 GLU A N 1
ATOM 703 C CA . GLU A 1 87 ? -11.842 -10.735 19.754 1.00 87.06 87 GLU A CA 1
ATOM 704 C C . GLU A 1 87 ? -11.578 -11.215 18.318 1.00 87.06 87 GLU A C 1
ATOM 706 O O . GLU A 1 87 ? -10.648 -10.740 17.653 1.00 87.06 87 GLU A O 1
ATOM 711 N N . VAL A 1 88 ? -12.422 -12.116 17.804 1.00 90.94 88 VAL A N 1
ATOM 712 C CA . VAL A 1 88 ? -12.343 -12.603 16.420 1.00 90.94 88 VAL A CA 1
ATOM 713 C C . VAL A 1 88 ? -12.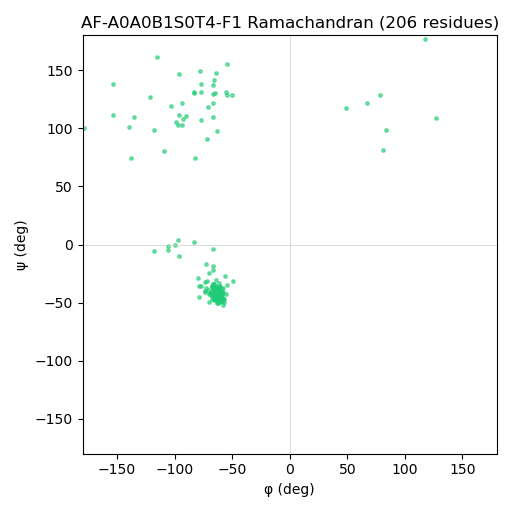547 -11.456 15.430 1.00 90.94 88 VAL A C 1
ATOM 715 O O . VAL A 1 88 ? -11.738 -11.285 14.510 1.00 90.94 88 VAL A O 1
ATOM 718 N N . LEU A 1 89 ? -13.563 -10.614 15.638 1.00 91.44 89 LEU A N 1
ATOM 719 C CA . LEU A 1 89 ? -13.815 -9.437 14.803 1.00 91.44 89 LEU A CA 1
ATOM 720 C C . LEU A 1 89 ? -12.632 -8.464 14.822 1.00 91.44 89 LEU A C 1
ATOM 722 O O . LEU A 1 89 ? -12.225 -7.970 13.766 1.00 91.44 89 LEU A O 1
ATOM 726 N N . LEU A 1 90 ? -12.030 -8.223 15.989 1.00 90.88 90 LEU A N 1
ATOM 727 C CA . LEU A 1 90 ? -10.864 -7.352 16.119 1.00 90.88 90 LEU A CA 1
ATOM 728 C C . LEU A 1 90 ? -9.654 -7.906 15.349 1.00 90.88 90 LEU A C 1
ATOM 730 O O . LEU A 1 90 ? -8.999 -7.165 14.603 1.00 90.88 90 LEU A O 1
ATOM 734 N N . LYS A 1 91 ? -9.376 -9.211 15.467 1.00 93.81 91 LYS A N 1
ATOM 735 C CA . LYS A 1 91 ? -8.316 -9.897 14.706 1.00 93.81 91 LYS A CA 1
ATOM 736 C C . LYS A 1 91 ? -8.560 -9.798 13.201 1.00 93.81 91 LYS A C 1
ATOM 738 O O . LYS A 1 91 ? -7.646 -9.427 12.459 1.00 93.81 91 LYS A O 1
ATOM 743 N N . MET A 1 92 ? -9.788 -10.051 12.745 1.00 96.56 92 MET A N 1
ATOM 744 C CA . MET A 1 92 ? -10.160 -9.917 11.333 1.00 96.56 92 MET A CA 1
ATOM 745 C C . MET A 1 92 ? -9.971 -8.487 10.826 1.00 96.56 92 MET A C 1
ATOM 747 O O . MET A 1 92 ? -9.417 -8.280 9.745 1.00 96.56 92 MET A O 1
ATOM 751 N N . LEU A 1 93 ? -10.387 -7.486 11.602 1.00 96.75 93 LEU A N 1
ATOM 752 C CA . LEU A 1 93 ? -10.292 -6.081 11.214 1.00 96.75 93 LEU A CA 1
ATOM 753 C C . LEU A 1 93 ? -8.832 -5.619 11.117 1.00 96.75 93 LEU A C 1
ATOM 755 O O . LEU A 1 93 ? -8.457 -4.924 10.168 1.00 96.75 93 LEU A O 1
ATOM 759 N N . ASN A 1 94 ? -7.987 -6.063 12.047 1.00 96.38 94 ASN A N 1
ATOM 760 C CA . ASN A 1 94 ? -6.549 -5.813 12.007 1.00 96.38 94 ASN A CA 1
ATOM 761 C C . ASN A 1 94 ? -5.876 -6.509 10.817 1.00 96.38 94 ASN A C 1
ATOM 763 O O . ASN A 1 94 ? -5.103 -5.870 10.100 1.00 96.38 94 ASN A O 1
ATOM 767 N N . SER A 1 95 ? -6.225 -7.770 10.550 1.00 97.31 95 SER A N 1
ATOM 768 C CA . SER A 1 95 ? -5.741 -8.513 9.381 1.00 97.31 95 SER A CA 1
ATOM 769 C C . SER A 1 95 ? -6.133 -7.819 8.071 1.00 97.31 95 SER A C 1
ATOM 771 O O . SER A 1 95 ? -5.279 -7.534 7.230 1.00 97.31 95 SER A O 1
ATOM 773 N N . LYS A 1 96 ? -7.403 -7.413 7.935 1.00 97.88 96 LYS A N 1
ATOM 774 C CA . LYS A 1 96 ? -7.899 -6.652 6.778 1.00 97.88 96 LYS A CA 1
ATOM 775 C C . LYS A 1 96 ? -7.142 -5.336 6.595 1.00 97.88 96 LYS A C 1
ATOM 777 O O . LYS A 1 96 ? -6.785 -4.986 5.470 1.00 97.88 96 LYS A O 1
ATOM 782 N N . ARG A 1 97 ? -6.864 -4.607 7.684 1.00 97.56 97 ARG A N 1
ATOM 783 C CA . ARG A 1 97 ? -6.082 -3.361 7.639 1.00 97.56 97 ARG A CA 1
ATOM 784 C C . ARG A 1 97 ? -4.653 -3.615 7.148 1.00 97.56 97 ARG A C 1
ATOM 786 O O . ARG A 1 97 ? -4.184 -2.879 6.282 1.00 97.56 97 ARG A O 1
ATOM 793 N N . ALA A 1 98 ? -3.992 -4.653 7.657 1.00 97.31 98 ALA A N 1
ATOM 794 C CA . ALA A 1 98 ? -2.637 -5.030 7.252 1.00 97.31 98 ALA A CA 1
ATOM 795 C C . ALA A 1 98 ? -2.566 -5.507 5.791 1.00 97.31 98 ALA A C 1
ATOM 797 O O . ALA A 1 98 ? -1.587 -5.257 5.088 1.00 97.31 98 ALA A O 1
ATOM 798 N N . LEU A 1 99 ? -3.609 -6.177 5.307 1.00 97.81 99 LEU A N 1
ATOM 799 C CA . LEU A 1 99 ? -3.701 -6.584 3.910 1.00 97.81 99 LEU A CA 1
ATOM 800 C C . LEU A 1 99 ? -3.902 -5.367 2.994 1.00 97.81 99 LEU A C 1
ATOM 802 O O . LEU A 1 99 ? -3.219 -5.238 1.980 1.00 97.81 99 LEU A O 1
ATOM 806 N N . ALA A 1 100 ? -4.754 -4.416 3.384 1.00 97.69 100 ALA A N 1
ATOM 807 C CA . ALA A 1 100 ? -4.978 -3.187 2.622 1.00 97.69 100 ALA A CA 1
ATOM 808 C C . ALA A 1 100 ? -3.715 -2.316 2.497 1.00 97.69 100 ALA A C 1
ATOM 810 O O . ALA A 1 100 ? -3.464 -1.737 1.438 1.00 97.69 100 ALA A O 1
ATOM 811 N N . THR A 1 101 ? -2.896 -2.214 3.549 1.00 97.62 101 THR A N 1
ATOM 812 C CA . THR A 1 101 ? -1.616 -1.489 3.469 1.00 97.62 101 THR A CA 1
ATOM 813 C C . THR A 1 101 ? -0.635 -2.180 2.527 1.00 97.62 101 THR A C 1
ATOM 815 O O . THR A 1 101 ? 0.039 -1.501 1.751 1.00 97.62 101 THR A O 1
ATOM 818 N N . ARG A 1 102 ? -0.602 -3.516 2.536 1.00 97.88 102 ARG A N 1
ATOM 819 C CA . ARG A 1 102 ? 0.241 -4.318 1.644 1.00 97.88 102 ARG A CA 1
ATOM 820 C C . ARG A 1 102 ? -0.156 -4.166 0.177 1.00 97.88 102 ARG A C 1
ATOM 822 O O . ARG A 1 102 ? 0.716 -3.938 -0.654 1.00 97.88 102 ARG A O 1
ATOM 829 N N . ILE A 1 103 ? -1.455 -4.188 -0.133 1.00 97.88 103 ILE A N 1
ATOM 830 C CA . ILE A 1 103 ? -1.961 -3.937 -1.495 1.00 97.88 103 ILE A CA 1
ATOM 831 C C . ILE A 1 103 ? -1.489 -2.571 -2.002 1.00 97.88 103 ILE A C 1
ATOM 833 O O . ILE A 1 103 ? -0.894 -2.487 -3.072 1.00 97.88 103 ILE A O 1
ATOM 837 N N . ARG A 1 104 ? -1.654 -1.507 -1.207 1.00 97.38 104 ARG A N 1
ATOM 838 C CA . ARG A 1 104 ? -1.202 -0.158 -1.595 1.00 97.38 104 ARG A CA 1
ATOM 839 C C . ARG A 1 104 ? 0.310 -0.074 -1.812 1.00 97.38 104 ARG A C 1
ATOM 841 O O . ARG A 1 104 ? 0.768 0.722 -2.628 1.00 97.38 104 ARG A O 1
ATOM 848 N N . ALA A 1 105 ? 1.097 -0.844 -1.061 1.00 97.19 105 ALA A N 1
ATOM 849 C CA . ALA A 1 105 ? 2.538 -0.928 -1.276 1.00 97.19 105 ALA A CA 1
ATOM 850 C C . ALA A 1 105 ? 2.849 -1.609 -2.618 1.00 97.19 105 ALA A C 1
ATOM 852 O O . ALA A 1 105 ? 3.605 -1.055 -3.413 1.00 97.19 105 ALA A O 1
ATOM 853 N N . HIS A 1 106 ? 2.201 -2.739 -2.911 1.00 97.69 106 HIS A N 1
ATOM 854 C CA . HIS A 1 106 ? 2.353 -3.435 -4.189 1.00 97.69 106 HIS A CA 1
ATOM 855 C C . HIS A 1 106 ? 1.915 -2.582 -5.384 1.00 97.69 106 HIS A C 1
ATOM 857 O O . HIS A 1 106 ? 2.617 -2.565 -6.388 1.00 97.69 106 HIS A O 1
ATOM 863 N N . GLU A 1 107 ? 0.836 -1.804 -5.276 1.00 97.62 107 GLU A N 1
ATOM 864 C CA . GLU A 1 107 ? 0.416 -0.865 -6.327 1.00 97.62 107 GLU A CA 1
ATOM 865 C C . GLU A 1 107 ? 1.497 0.177 -6.650 1.00 97.62 107 GLU A C 1
ATOM 867 O O . GLU A 1 107 ? 1.723 0.506 -7.815 1.00 97.62 107 GLU A O 1
ATOM 872 N N . LYS A 1 108 ? 2.190 0.704 -5.631 1.00 97.25 108 LYS A N 1
ATOM 873 C CA . LYS A 1 108 ? 3.307 1.641 -5.837 1.00 97.25 108 LYS A CA 1
ATOM 874 C C . LYS A 1 108 ? 4.479 0.959 -6.533 1.00 97.25 108 LYS A C 1
ATOM 876 O O . LYS A 1 108 ? 5.029 1.527 -7.474 1.00 97.25 108 LYS A O 1
ATOM 881 N N . THR A 1 109 ? 4.832 -0.249 -6.098 1.00 97.81 109 THR A N 1
ATOM 882 C CA . THR A 1 109 ? 5.890 -1.042 -6.733 1.00 97.81 109 THR A CA 1
ATOM 883 C C . THR A 1 109 ? 5.547 -1.348 -8.187 1.00 97.81 109 THR A C 1
ATOM 885 O O . THR A 1 109 ? 6.398 -1.183 -9.050 1.00 97.81 109 THR A O 1
ATOM 888 N N . LEU A 1 110 ? 4.298 -1.701 -8.490 1.00 98.12 110 LEU A N 1
ATOM 889 C CA . LEU A 1 110 ? 3.860 -2.025 -9.847 1.00 98.12 110 LEU A CA 1
ATOM 890 C C . LEU A 1 110 ? 3.945 -0.811 -10.784 1.00 98.12 110 LEU A C 1
ATOM 892 O O . LEU A 1 110 ? 4.423 -0.933 -11.907 1.00 98.12 110 LEU A O 1
ATOM 896 N N . LYS A 1 111 ? 3.593 0.389 -10.302 1.00 97.69 111 LYS A N 1
ATOM 897 C CA . LYS A 1 111 ? 3.818 1.640 -11.053 1.00 97.69 111 LYS A CA 1
ATOM 898 C C . LYS A 1 111 ? 5.300 1.906 -11.312 1.00 97.69 111 LYS A C 1
ATOM 900 O O . LYS A 1 111 ? 5.658 2.408 -12.375 1.00 97.69 111 LYS A O 1
ATOM 905 N N . TYR A 1 112 ? 6.158 1.598 -10.342 1.00 98.00 112 TYR A N 1
ATOM 906 C CA . TYR A 1 112 ? 7.601 1.751 -10.498 1.00 98.00 112 TYR A CA 1
ATOM 907 C C . TYR A 1 112 ? 8.170 0.754 -11.516 1.00 98.00 112 TYR A C 1
ATOM 909 O O . TYR A 1 112 ? 8.929 1.160 -12.392 1.00 98.00 112 TYR A O 1
ATOM 917 N N . VAL A 1 113 ? 7.743 -0.512 -11.462 1.00 98.25 113 VAL A N 1
ATOM 918 C CA . VAL A 1 113 ? 8.104 -1.542 -12.448 1.00 98.25 113 VAL A CA 1
ATOM 919 C C . VAL A 1 113 ? 7.675 -1.120 -13.852 1.00 98.25 113 VAL A C 1
ATOM 921 O O . VAL A 1 113 ? 8.520 -1.081 -14.737 1.00 98.25 113 VAL A O 1
ATOM 924 N N . ALA A 1 114 ? 6.432 -0.670 -14.040 1.00 98.12 114 ALA A N 1
ATOM 925 C CA . ALA A 1 114 ? 5.954 -0.201 -15.344 1.00 98.12 114 ALA A CA 1
ATOM 926 C C . ALA A 1 114 ? 6.794 0.966 -15.905 1.00 98.12 114 ALA A C 1
ATOM 928 O O . ALA A 1 114 ? 7.069 1.038 -17.103 1.00 98.12 114 ALA A O 1
ATOM 929 N N . LYS A 1 115 ? 7.257 1.881 -15.039 1.00 98.25 115 LYS A N 1
ATOM 930 C CA . LYS A 1 115 ? 8.174 2.957 -15.444 1.00 98.25 115 LYS A CA 1
ATOM 931 C C . LYS A 1 115 ? 9.534 2.409 -15.883 1.00 98.25 115 LYS A C 1
ATOM 933 O O . LYS A 1 115 ? 10.091 2.887 -16.868 1.00 98.25 115 LYS A O 1
ATOM 938 N N . LEU A 1 116 ? 10.078 1.435 -15.155 1.00 98.31 116 LEU A N 1
ATOM 939 C CA . LEU A 1 116 ? 11.340 0.797 -15.522 1.00 98.31 116 LEU A CA 1
ATOM 940 C C . LEU A 1 116 ? 11.225 0.033 -16.843 1.00 98.31 116 LEU A C 1
ATOM 942 O O . LEU A 1 116 ? 12.117 0.155 -17.673 1.00 98.31 116 LEU A O 1
ATOM 946 N N . GLU A 1 117 ? 10.126 -0.683 -17.070 1.00 98.31 117 GLU A N 1
ATOM 947 C CA . GLU A 1 117 ? 9.853 -1.381 -18.331 1.00 98.31 117 GLU A CA 1
ATOM 948 C C . GLU A 1 117 ? 9.776 -0.405 -19.509 1.00 98.31 117 GLU A C 1
ATOM 950 O O . GLU A 1 117 ? 10.413 -0.630 -20.537 1.00 98.31 117 GLU A O 1
ATOM 955 N N . SER A 1 118 ? 9.084 0.727 -19.339 1.00 98.25 118 SER A N 1
ATOM 956 C CA . SER A 1 118 ? 9.040 1.784 -20.355 1.00 98.25 118 SER A CA 1
ATOM 957 C C . SER A 1 118 ? 10.428 2.356 -20.656 1.00 98.25 118 SER A C 1
ATOM 959 O O . SER A 1 118 ? 10.772 2.542 -21.823 1.00 98.25 118 SER A O 1
ATOM 961 N N . ASN A 1 119 ? 11.243 2.609 -19.629 1.00 98.31 119 ASN A N 1
ATOM 962 C CA . ASN A 1 119 ? 12.615 3.083 -19.814 1.00 98.31 119 ASN A CA 1
ATOM 963 C C . ASN A 1 119 ? 13.486 2.053 -20.535 1.00 98.31 119 ASN A C 1
ATOM 965 O O . ASN A 1 119 ? 14.284 2.410 -21.399 1.00 98.31 119 ASN A O 1
ATOM 969 N N . LEU A 1 120 ? 13.331 0.779 -20.184 1.00 98.44 120 LEU A N 1
ATOM 970 C CA . LEU A 1 120 ? 14.062 -0.318 -20.797 1.00 98.44 120 LEU A CA 1
ATOM 971 C C . LEU A 1 120 ? 13.721 -0.412 -22.289 1.00 98.44 120 LEU A C 1
ATOM 973 O O . LEU A 1 120 ? 14.629 -0.532 -23.111 1.00 98.44 120 LEU A O 1
ATOM 977 N N . GLU A 1 121 ? 12.446 -0.276 -22.654 1.00 98.31 121 GLU A N 1
ATOM 978 C CA . GLU A 1 121 ? 12.039 -0.285 -24.059 1.00 98.31 121 GLU A CA 1
ATOM 979 C C . GLU A 1 121 ? 12.619 0.903 -24.840 1.00 98.31 121 GLU A C 1
ATOM 981 O O . GLU A 1 121 ? 13.167 0.697 -25.919 1.00 98.31 121 GLU A O 1
ATOM 986 N N . MET A 1 122 ? 12.628 2.113 -24.266 1.00 98.19 122 MET A N 1
ATOM 987 C CA . MET A 1 122 ? 13.286 3.275 -24.891 1.00 98.19 122 MET A CA 1
ATOM 988 C C . MET A 1 122 ? 14.790 3.052 -25.118 1.00 98.19 122 MET A C 1
ATOM 990 O O . MET A 1 122 ? 15.343 3.440 -26.146 1.00 98.19 122 MET A O 1
ATOM 994 N N . ILE A 1 123 ? 15.474 2.408 -24.170 1.00 98.44 123 ILE A N 1
ATOM 995 C CA . ILE A 1 123 ? 16.898 2.080 -24.320 1.00 98.44 123 ILE A CA 1
ATOM 996 C C . ILE A 1 123 ? 17.090 1.021 -25.412 1.00 98.44 123 ILE A C 1
ATOM 998 O O . ILE A 1 123 ? 18.017 1.124 -26.215 1.00 98.44 123 ILE A O 1
ATOM 1002 N N . ARG A 1 124 ? 16.213 0.012 -25.482 1.00 98.38 124 ARG A N 1
ATOM 1003 C CA . ARG A 1 124 ? 16.254 -1.010 -26.539 1.00 98.38 124 ARG A CA 1
ATOM 1004 C C . ARG A 1 124 ? 16.049 -0.407 -27.924 1.00 98.38 124 ARG A C 1
ATOM 1006 O O . ARG A 1 124 ? 16.755 -0.811 -28.849 1.00 98.38 124 ARG A O 1
ATOM 1013 N N . THR A 1 125 ? 15.118 0.535 -28.080 1.00 98.38 125 THR A N 1
ATOM 1014 C CA . THR A 1 125 ? 14.893 1.219 -29.361 1.00 98.38 125 THR A CA 1
ATOM 1015 C C . THR A 1 125 ? 16.098 2.069 -29.747 1.00 98.38 125 THR A C 1
ATOM 1017 O O . THR A 1 125 ? 16.618 1.884 -30.843 1.00 98.38 125 THR A O 1
ATOM 1020 N N . ALA A 1 126 ? 16.632 2.878 -28.826 1.00 98.44 126 ALA A N 1
ATOM 1021 C CA . ALA A 1 126 ? 17.828 3.685 -29.081 1.00 98.44 126 ALA A CA 1
ATOM 1022 C C . ALA A 1 126 ? 19.045 2.819 -29.459 1.00 98.44 126 ALA A C 1
ATOM 1024 O O . ALA A 1 126 ? 19.771 3.113 -30.405 1.00 98.44 126 ALA A O 1
ATOM 1025 N N . LEU A 1 127 ? 19.250 1.688 -28.776 1.00 98.38 127 LEU A N 1
ATOM 1026 C CA . LEU A 1 127 ? 20.326 0.752 -29.109 1.00 98.38 127 LEU A CA 1
ATOM 1027 C C . LEU A 1 127 ? 20.144 0.131 -30.502 1.00 98.38 127 LEU A C 1
ATOM 1029 O O . LEU A 1 127 ? 21.126 -0.122 -31.203 1.00 98.38 127 LEU A O 1
ATOM 1033 N N . ARG A 1 128 ? 18.900 -0.148 -30.908 1.00 98.44 128 ARG A N 1
ATOM 1034 C CA . ARG A 1 128 ? 18.588 -0.660 -32.249 1.00 98.44 128 ARG A CA 1
ATOM 1035 C C . ARG A 1 128 ? 18.924 0.375 -33.320 1.00 98.44 128 ARG A C 1
ATOM 1037 O O . ARG A 1 128 ? 19.524 -0.003 -34.322 1.00 98.44 128 ARG A O 1
ATOM 1044 N N . GLU A 1 129 ? 18.580 1.637 -33.085 1.00 98.44 129 GLU A N 1
ATOM 1045 C CA . GLU A 1 129 ? 18.888 2.761 -33.976 1.00 98.44 129 GLU A CA 1
ATOM 1046 C C . GLU A 1 129 ? 20.399 2.953 -34.124 1.00 98.44 129 GLU A C 1
ATOM 1048 O O . GLU A 1 129 ? 20.897 2.906 -35.243 1.00 98.44 129 GLU A O 1
ATOM 1053 N N . ILE A 1 130 ? 21.152 3.008 -33.019 1.00 98.38 130 ILE A N 1
ATOM 1054 C CA . ILE A 1 130 ? 22.624 3.122 -33.048 1.00 98.38 130 ILE A CA 1
ATOM 1055 C C . ILE A 1 130 ? 23.260 1.960 -33.823 1.00 98.38 130 ILE A C 1
ATOM 1057 O O . ILE A 1 130 ? 24.204 2.136 -34.592 1.00 98.38 130 ILE A O 1
ATOM 1061 N N . ARG A 1 131 ? 22.754 0.735 -33.638 1.00 98.44 131 ARG A N 1
ATOM 1062 C CA . ARG A 1 131 ? 23.246 -0.431 -34.386 1.00 98.44 131 ARG A CA 1
ATOM 1063 C C . ARG A 1 131 ? 22.936 -0.340 -35.877 1.00 98.44 131 ARG A C 1
ATOM 1065 O O . ARG A 1 131 ? 23.718 -0.868 -36.663 1.00 98.44 131 ARG A O 1
ATOM 1072 N N . GLN A 1 132 ? 21.803 0.249 -36.252 1.00 98.38 132 GLN A N 1
ATOM 1073 C CA . GLN A 1 132 ? 21.465 0.483 -37.652 1.00 98.38 132 GLN A CA 1
ATOM 1074 C C . GLN A 1 132 ? 22.372 1.558 -38.246 1.00 98.38 132 GLN A C 1
ATOM 1076 O O . GLN A 1 132 ? 23.024 1.282 -39.242 1.00 98.38 132 GLN A O 1
ATOM 1081 N N . GLU A 1 133 ? 22.522 2.695 -37.572 1.00 98.31 133 GLU A N 1
ATOM 1082 C CA . GLU A 1 133 ? 23.418 3.773 -37.995 1.00 98.31 133 GLU A CA 1
ATOM 1083 C C . GLU A 1 133 ? 24.854 3.271 -38.187 1.00 98.31 133 GLU A C 1
ATOM 1085 O O . GLU A 1 133 ? 25.484 3.554 -39.201 1.00 98.31 133 GLU A O 1
ATOM 1090 N N . LYS A 1 134 ? 25.359 2.433 -37.270 1.00 98.38 134 LYS A N 1
ATOM 1091 C CA . LYS A 1 134 ? 26.675 1.799 -37.428 1.00 98.38 134 LYS A CA 1
ATOM 1092 C C . LYS A 1 134 ? 26.764 0.950 -38.701 1.00 98.38 134 LYS A C 1
ATOM 1094 O O . LYS A 1 134 ? 27.799 0.961 -39.361 1.00 98.38 134 LYS A O 1
ATOM 1099 N N . ARG A 1 135 ? 25.724 0.176 -39.033 1.00 98.38 135 ARG A N 1
ATOM 1100 C CA . ARG A 1 135 ? 25.701 -0.617 -40.274 1.00 98.38 135 ARG A CA 1
ATOM 1101 C C . ARG A 1 135 ? 25.699 0.288 -41.501 1.00 98.38 135 ARG A C 1
ATOM 1103 O O . ARG A 1 135 ? 26.473 0.031 -42.415 1.00 98.38 135 ARG A O 1
ATOM 1110 N N . ASP A 1 136 ? 24.896 1.346 -41.475 1.00 98.25 136 ASP A N 1
ATOM 1111 C CA . ASP A 1 136 ? 24.787 2.307 -42.573 1.00 98.25 136 ASP A CA 1
ATOM 1112 C C . ASP A 1 136 ? 26.132 3.026 -42.808 1.00 98.25 136 ASP A C 1
ATOM 1114 O O . ASP A 1 136 ? 26.598 3.139 -43.941 1.00 98.25 136 ASP A O 1
ATOM 1118 N N . GLN A 1 137 ? 26.829 3.413 -41.734 1.00 98.19 137 GLN A N 1
ATOM 1119 C CA . GLN A 1 137 ? 28.182 3.976 -41.807 1.00 98.19 137 GLN A CA 1
ATOM 1120 C C . GLN A 1 137 ? 29.196 2.989 -42.400 1.00 98.19 137 GLN A C 1
ATOM 1122 O O . GLN A 1 137 ? 30.013 3.379 -43.230 1.00 98.19 137 GLN A O 1
ATOM 1127 N N . ILE A 1 138 ? 29.149 1.709 -42.011 1.00 98.31 138 ILE A N 1
ATOM 1128 C CA . ILE A 1 138 ? 30.027 0.674 -42.587 1.00 98.31 138 ILE A CA 1
ATOM 1129 C C . ILE A 1 138 ? 29.774 0.534 -44.092 1.00 98.31 138 ILE A C 1
ATOM 1131 O O . ILE A 1 138 ? 30.731 0.453 -44.861 1.00 98.31 138 ILE A O 1
ATOM 1135 N N . THR A 1 139 ? 28.510 0.538 -44.526 1.00 98.19 139 THR A N 1
ATOM 1136 C CA . THR A 1 139 ? 28.182 0.482 -45.957 1.00 98.19 139 THR A CA 1
ATOM 1137 C C . THR A 1 139 ? 28.667 1.720 -46.707 1.00 98.19 139 THR A C 1
ATOM 1139 O O . THR A 1 139 ? 29.268 1.584 -47.767 1.00 98.19 139 THR A O 1
ATOM 1142 N N . GLU A 1 140 ? 28.510 2.913 -46.130 1.00 98.31 140 GLU A N 1
ATOM 1143 C CA . GLU A 1 140 ? 28.972 4.164 -46.740 1.00 98.31 140 GLU A CA 1
ATOM 1144 C C . GLU A 1 140 ? 30.506 4.210 -46.867 1.00 98.31 140 GLU A C 1
ATOM 1146 O O . GLU A 1 140 ? 31.041 4.679 -47.873 1.00 98.31 140 GLU A O 1
ATOM 1151 N N . ILE A 1 141 ? 31.235 3.701 -45.868 1.00 98.19 141 ILE A N 1
ATOM 1152 C CA . ILE A 1 141 ? 32.698 3.568 -45.930 1.00 98.19 141 ILE A CA 1
ATOM 1153 C C . ILE A 1 141 ? 33.092 2.611 -47.057 1.00 98.19 141 ILE A C 1
ATOM 1155 O O . ILE A 1 141 ? 33.928 2.971 -47.881 1.00 98.19 141 ILE A O 1
ATOM 1159 N N . ALA A 1 142 ? 32.452 1.443 -47.153 1.00 98.00 142 ALA A N 1
ATOM 1160 C CA . ALA A 1 142 ? 32.750 0.472 -48.205 1.00 98.00 142 ALA A CA 1
ATOM 1161 C C . ALA A 1 142 ? 32.506 1.039 -49.618 1.00 98.00 142 ALA A C 1
ATOM 1163 O O . ALA A 1 142 ? 33.306 0.812 -50.526 1.00 98.00 142 ALA A O 1
ATOM 1164 N N . GLU A 1 143 ? 31.435 1.815 -49.809 1.00 98.06 143 GLU A N 1
ATOM 1165 C CA . GLU A 1 143 ? 31.158 2.513 -51.072 1.00 98.06 143 GLU A CA 1
ATOM 1166 C C . GLU A 1 143 ? 32.231 3.562 -51.400 1.00 98.06 143 GLU A C 1
ATOM 1168 O O . GLU A 1 143 ? 32.689 3.657 -52.544 1.00 98.06 143 GLU A O 1
ATOM 1173 N N . ARG A 1 144 ? 32.675 4.333 -50.399 1.00 97.88 144 ARG A N 1
ATOM 1174 C CA . ARG A 1 144 ? 33.769 5.302 -50.563 1.00 97.88 144 ARG A CA 1
ATOM 1175 C C . ARG A 1 144 ? 35.087 4.617 -50.906 1.00 97.88 144 ARG A C 1
ATOM 1177 O O . ARG A 1 144 ? 35.765 5.072 -51.825 1.00 97.88 144 ARG A O 1
ATOM 1184 N N . ASP A 1 145 ? 35.426 3.526 -50.229 1.00 98.19 145 ASP A N 1
ATOM 1185 C CA . ASP A 1 145 ? 36.644 2.753 -50.487 1.00 98.19 145 ASP A CA 1
ATOM 1186 C C . ASP A 1 145 ? 36.641 2.167 -51.904 1.00 98.19 145 ASP A C 1
ATOM 1188 O O . ASP A 1 145 ? 37.641 2.261 -52.621 1.00 98.19 145 ASP A O 1
ATOM 1192 N N . ALA A 1 146 ? 35.494 1.651 -52.362 1.00 97.88 146 ALA A N 1
ATOM 1193 C CA . ALA A 1 146 ? 35.324 1.204 -53.742 1.00 97.88 146 ALA A CA 1
ATOM 1194 C C . ALA A 1 146 ? 35.550 2.352 -54.739 1.00 97.88 146 ALA A C 1
ATOM 1196 O O . ALA A 1 146 ? 36.267 2.183 -55.730 1.00 97.88 146 ALA A O 1
ATOM 1197 N N . LYS A 1 147 ? 35.010 3.547 -54.458 1.00 98.00 147 LYS A N 1
ATOM 1198 C CA . LYS A 1 147 ? 35.214 4.710 -55.328 1.00 98.00 147 LYS A CA 1
ATOM 1199 C C . LYS A 1 147 ? 36.665 5.186 -55.348 1.00 98.00 147 LYS A C 1
ATOM 1201 O O . LYS A 1 147 ? 37.172 5.563 -56.404 1.00 98.00 147 LYS A O 1
ATOM 1206 N N . ILE A 1 148 ? 37.350 5.147 -54.209 1.00 97.81 148 ILE A N 1
ATOM 1207 C CA . ILE A 1 148 ? 38.780 5.452 -54.111 1.00 97.81 148 ILE A CA 1
ATOM 1208 C C . ILE A 1 148 ? 39.589 4.465 -54.963 1.00 97.81 148 ILE A C 1
ATOM 1210 O O . ILE A 1 148 ? 40.459 4.889 -55.725 1.00 97.81 148 ILE A O 1
ATOM 1214 N N . ALA A 1 149 ? 39.280 3.167 -54.897 1.00 97.38 149 ALA A N 1
ATOM 1215 C CA . ALA A 1 149 ? 39.941 2.149 -55.710 1.00 97.38 149 ALA A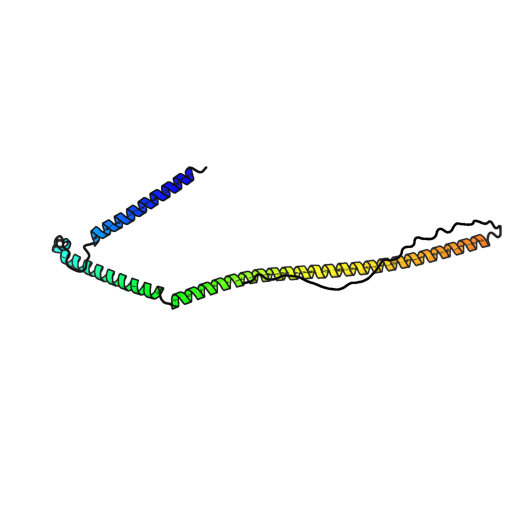 CA 1
ATOM 1216 C C . ALA A 1 149 ? 39.730 2.371 -57.221 1.00 97.38 149 ALA A C 1
ATOM 1218 O O . ALA A 1 149 ? 40.685 2.260 -57.996 1.00 97.38 149 ALA A O 1
ATOM 1219 N N . GLU A 1 150 ? 38.517 2.744 -57.647 1.00 97.38 150 GLU A N 1
ATOM 1220 C CA . GLU A 1 150 ? 38.250 3.144 -59.037 1.00 97.38 150 GLU A CA 1
ATOM 1221 C C . GLU A 1 150 ? 39.109 4.339 -59.464 1.00 97.38 150 GLU A C 1
ATOM 1223 O O . GLU A 1 150 ? 39.763 4.282 -60.505 1.00 97.38 150 GLU A O 1
ATOM 1228 N N . LEU A 1 151 ? 39.171 5.392 -58.644 1.00 97.31 151 LEU A N 1
ATOM 1229 C CA . LEU A 1 151 ? 39.970 6.584 -58.942 1.00 97.31 151 LEU A CA 1
ATOM 1230 C C . LEU A 1 151 ? 41.470 6.270 -59.027 1.00 97.31 151 LEU A C 1
ATOM 1232 O O . LEU A 1 151 ? 42.161 6.793 -59.901 1.00 97.31 151 LEU A O 1
ATOM 1236 N N . TYR A 1 152 ? 41.992 5.388 -58.169 1.00 96.88 152 TYR A N 1
ATOM 1237 C CA . TYR A 1 152 ? 43.380 4.925 -58.271 1.00 96.88 152 TYR A CA 1
ATOM 1238 C C . TYR A 1 152 ? 43.648 4.165 -59.573 1.00 96.88 152 TYR A C 1
ATOM 1240 O O . TYR A 1 152 ? 44.717 4.330 -60.174 1.00 96.88 152 TYR A O 1
ATOM 1248 N N . LYS A 1 153 ? 42.686 3.358 -60.034 1.00 96.00 153 LYS A N 1
ATOM 1249 C CA . LYS A 1 153 ? 42.774 2.658 -61.319 1.00 96.00 153 LYS A CA 1
ATOM 1250 C C . LYS A 1 153 ? 42.777 3.648 -62.483 1.00 96.00 153 LYS A C 1
ATOM 1252 O O . LYS A 1 153 ? 43.658 3.561 -63.333 1.00 96.00 153 LYS A O 1
ATOM 1257 N N . GLU A 1 154 ? 41.858 4.614 -62.487 1.00 95.62 154 GLU A N 1
ATOM 1258 C CA . GLU A 1 154 ? 41.793 5.683 -63.492 1.00 95.62 154 GLU A CA 1
ATOM 1259 C C . GLU A 1 154 ? 43.093 6.503 -63.539 1.00 95.62 154 GLU A C 1
ATOM 1261 O O . GLU A 1 154 ? 43.664 6.696 -64.613 1.00 95.62 154 GLU A O 1
ATOM 1266 N N . LEU A 1 155 ? 43.622 6.919 -62.382 1.00 94.69 155 LEU A N 1
ATOM 1267 C CA . LEU A 1 155 ? 44.898 7.639 -62.286 1.00 94.69 155 LEU A CA 1
ATOM 1268 C C . LEU A 1 155 ? 46.070 6.823 -62.834 1.00 94.69 155 LEU A C 1
ATOM 1270 O O . LEU A 1 155 ? 46.931 7.365 -63.528 1.00 94.69 155 LEU A O 1
ATOM 1274 N N . SER A 1 156 ? 46.114 5.528 -62.525 1.00 92.69 156 SER A N 1
ATOM 1275 C CA . SER A 1 156 ? 47.156 4.628 -63.025 1.00 92.69 156 SER A CA 1
ATOM 1276 C C . SER A 1 156 ? 47.071 4.468 -64.544 1.00 92.69 156 SER A C 1
ATOM 1278 O O . SER A 1 156 ? 48.095 4.541 -65.220 1.00 92.69 156 SER A O 1
ATOM 1280 N N . SER A 1 157 ? 45.861 4.327 -65.097 1.00 92.69 157 SER A N 1
ATOM 1281 C CA . SER A 1 157 ? 45.637 4.286 -66.546 1.00 92.69 157 SER A CA 1
ATOM 1282 C C . SER A 1 157 ? 46.060 5.584 -67.237 1.00 92.69 157 SER A C 1
ATOM 1284 O O . SER A 1 157 ? 46.762 5.519 -68.242 1.00 92.69 157 SER A O 1
ATOM 1286 N N . LEU A 1 158 ? 45.710 6.750 -66.680 1.00 92.38 158 LEU A N 1
ATOM 1287 C CA . LEU A 1 158 ? 46.114 8.056 -67.220 1.00 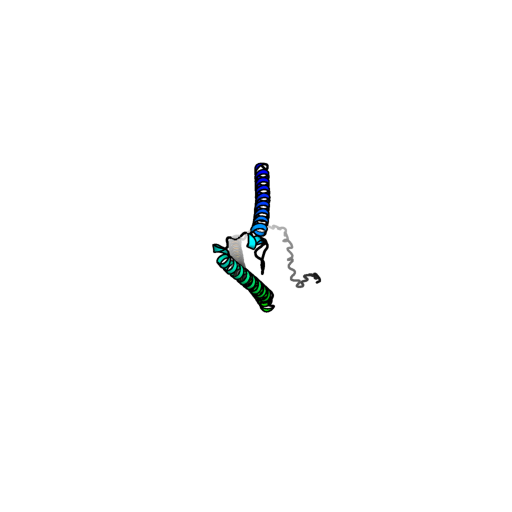92.38 158 LEU A CA 1
ATOM 1288 C C . LEU A 1 158 ? 47.635 8.266 -67.185 1.00 92.38 158 LEU A C 1
ATOM 1290 O O . LEU A 1 158 ? 48.217 8.795 -68.133 1.00 92.38 158 LEU A O 1
ATOM 1294 N N . ARG A 1 159 ? 48.304 7.837 -66.106 1.00 90.75 159 ARG A N 1
ATOM 1295 C CA . ARG A 1 159 ? 49.775 7.856 -66.030 1.00 90.75 159 ARG A CA 1
ATOM 1296 C C . ARG A 1 159 ? 50.403 6.928 -67.068 1.00 90.75 159 ARG A C 1
ATOM 1298 O O . ARG A 1 159 ? 51.388 7.317 -67.689 1.00 90.75 159 ARG A O 1
ATOM 1305 N N . GLY A 1 160 ? 49.828 5.743 -67.279 1.00 84.31 160 GLY A N 1
ATOM 1306 C CA . GLY A 1 160 ? 50.248 4.816 -68.331 1.00 84.31 160 GLY A CA 1
ATOM 1307 C C . GLY A 1 160 ? 50.161 5.457 -69.715 1.00 84.31 160 GLY A C 1
ATOM 1308 O O . GLY A 1 160 ? 51.171 5.546 -70.404 1.00 84.31 160 GLY A O 1
ATOM 1309 N N . SER A 1 161 ? 49.006 6.033 -70.066 1.00 79.62 161 SER A N 1
ATOM 1310 C CA . SER A 1 161 ? 48.829 6.708 -71.358 1.00 79.62 161 SER A CA 1
ATOM 1311 C C . SER A 1 161 ? 49.761 7.908 -71.546 1.00 79.62 161 SER A C 1
ATOM 1313 O O . SER A 1 161 ? 50.292 8.089 -72.634 1.00 79.62 161 SER A O 1
ATOM 1315 N N . PHE A 1 162 ? 50.024 8.699 -70.498 1.00 71.62 162 PHE A N 1
ATOM 1316 C CA . PHE A 1 162 ? 50.971 9.821 -70.576 1.00 71.62 162 PHE A CA 1
ATOM 1317 C C . PHE A 1 162 ? 52.421 9.352 -70.784 1.00 71.62 162 PHE A C 1
ATOM 1319 O O . PHE A 1 162 ? 53.210 10.009 -71.466 1.00 71.62 162 PHE A O 1
ATOM 1326 N N . THR A 1 163 ? 52.778 8.204 -70.204 1.00 70.81 163 THR A N 1
ATOM 1327 C CA . THR A 1 163 ? 54.111 7.603 -70.351 1.00 70.81 163 THR A CA 1
ATOM 1328 C C . THR A 1 163 ? 54.282 6.997 -71.744 1.00 70.81 163 THR A C 1
ATOM 1330 O O . THR A 1 163 ? 55.323 7.195 -72.366 1.00 70.81 163 THR A O 1
ATOM 1333 N N . ASP A 1 164 ? 53.252 6.344 -72.281 1.00 60.28 164 ASP A N 1
ATOM 1334 C CA . ASP A 1 164 ? 53.243 5.812 -73.649 1.00 60.28 164 ASP A CA 1
ATOM 1335 C C . ASP A 1 164 ? 53.265 6.938 -74.701 1.00 60.28 164 ASP A C 1
ATOM 1337 O O . ASP A 1 164 ? 53.976 6.850 -75.700 1.00 60.28 164 ASP A O 1
ATOM 1341 N N . GLU A 1 165 ? 52.580 8.058 -74.453 1.00 57.81 165 GLU A N 1
ATOM 1342 C CA . GLU A 1 165 ? 52.602 9.244 -75.323 1.00 57.81 165 GLU A CA 1
ATOM 1343 C C . GLU A 1 165 ? 53.944 10.007 -75.247 1.00 57.81 165 GLU A C 1
ATOM 1345 O O . GLU A 1 165 ? 54.421 10.551 -76.246 1.00 57.81 165 GLU A O 1
ATOM 1350 N N . SER A 1 166 ? 54.618 9.987 -74.092 1.00 53.25 166 SER A N 1
ATOM 1351 C CA . SER A 1 166 ? 55.957 10.576 -73.913 1.00 53.25 166 SER A CA 1
ATOM 1352 C C . SER A 1 166 ? 57.081 9.692 -74.470 1.00 53.25 166 SER A C 1
ATOM 1354 O O . SER A 1 166 ? 58.043 10.207 -75.037 1.00 53.25 166 SER A O 1
ATOM 1356 N N . THR A 1 167 ? 56.964 8.364 -74.368 1.00 48.97 167 THR A N 1
ATOM 1357 C CA . THR A 1 167 ? 57.935 7.406 -74.933 1.00 48.97 167 THR A CA 1
ATOM 1358 C C . THR A 1 167 ? 57.743 7.196 -76.435 1.00 48.97 167 THR A C 1
ATOM 1360 O O . THR A 1 167 ? 58.727 7.012 -77.149 1.00 48.97 167 THR A O 1
ATOM 1363 N N . SER A 1 168 ? 56.522 7.347 -76.962 1.00 46.59 168 SER A N 1
ATOM 1364 C CA . SER A 1 168 ? 56.277 7.413 -78.410 1.00 46.59 168 SER A CA 1
ATOM 1365 C C . SER A 1 168 ? 56.877 8.671 -79.058 1.00 46.59 168 SER A C 1
ATOM 1367 O O . SER A 1 168 ? 57.132 8.664 -80.261 1.00 46.59 168 SER A O 1
ATOM 1369 N N . ASN A 1 169 ? 57.133 9.730 -78.283 1.00 42.69 169 ASN A N 1
ATOM 1370 C CA . ASN A 1 169 ? 57.807 10.952 -78.740 1.00 42.69 169 ASN A CA 1
ATOM 1371 C C . ASN A 1 169 ? 59.303 11.002 -78.377 1.00 42.69 169 ASN A C 1
ATOM 1373 O O . ASN A 1 169 ? 59.990 11.964 -78.728 1.00 42.69 169 ASN A O 1
ATOM 1377 N N . HIS A 1 170 ? 59.834 9.975 -77.707 1.00 41.28 170 HIS A N 1
ATOM 1378 C CA . HIS A 1 170 ? 61.241 9.906 -77.328 1.00 41.28 170 HIS A CA 1
ATOM 1379 C C . HIS A 1 170 ? 61.806 8.500 -77.549 1.00 41.28 170 HIS A C 1
ATOM 1381 O O . HIS A 1 170 ? 62.066 7.742 -76.617 1.00 41.28 170 HIS A O 1
ATOM 1387 N N . SER A 1 171 ? 62.046 8.150 -78.815 1.00 42.28 171 SER A N 1
ATOM 1388 C CA . SER A 1 171 ? 63.013 7.102 -79.138 1.00 42.28 171 SER A CA 1
ATOM 1389 C C . SER A 1 171 ? 64.421 7.645 -78.871 1.00 42.28 171 SER A C 1
ATOM 1391 O O . SER A 1 171 ? 65.025 8.276 -79.740 1.00 42.28 171 SER A O 1
ATOM 1393 N N . GLY A 1 172 ? 64.928 7.442 -77.659 1.00 40.22 172 GLY A N 1
ATOM 1394 C CA . GLY A 1 172 ? 66.254 7.918 -77.289 1.00 40.22 172 GLY A CA 1
ATOM 1395 C C . GLY A 1 172 ? 66.658 7.546 -75.871 1.00 40.22 172 GLY A C 1
ATOM 1396 O O . GLY A 1 172 ? 66.299 8.227 -74.927 1.00 40.22 172 GLY A O 1
ATOM 1397 N N . ASP A 1 173 ? 67.470 6.501 -75.791 1.00 35.50 173 ASP A N 1
ATOM 1398 C CA . ASP A 1 173 ? 68.359 6.118 -74.695 1.00 35.50 173 ASP A CA 1
ATOM 1399 C C . ASP A 1 173 ? 67.846 5.417 -73.429 1.00 35.50 173 ASP A C 1
ATOM 1401 O O . ASP A 1 173 ? 66.931 5.810 -72.711 1.00 35.50 173 ASP A O 1
ATOM 1405 N N . LYS A 1 174 ? 68.559 4.316 -73.174 1.00 46.78 174 LYS A N 1
ATOM 1406 C CA . LYS A 1 174 ? 68.554 3.497 -71.971 1.00 46.78 174 LYS A CA 1
ATOM 1407 C C . LYS A 1 174 ? 69.367 4.212 -70.898 1.00 46.78 174 LYS A C 1
ATOM 1409 O O . LYS A 1 174 ? 70.513 4.545 -71.166 1.00 46.78 174 LYS A O 1
ATOM 1414 N N . GLU A 1 175 ? 68.894 4.217 -69.657 1.00 36.28 175 GLU A N 1
ATOM 1415 C CA . GLU A 1 175 ? 69.812 3.996 -68.542 1.00 36.28 175 GLU A CA 1
ATOM 1416 C C . GLU A 1 175 ? 69.120 3.395 -67.320 1.00 36.28 175 GLU A C 1
ATOM 1418 O O . GLU A 1 175 ? 67.986 3.696 -66.960 1.00 36.28 175 GLU A O 1
ATOM 1423 N N . SER A 1 176 ? 69.839 2.445 -66.744 1.00 43.50 176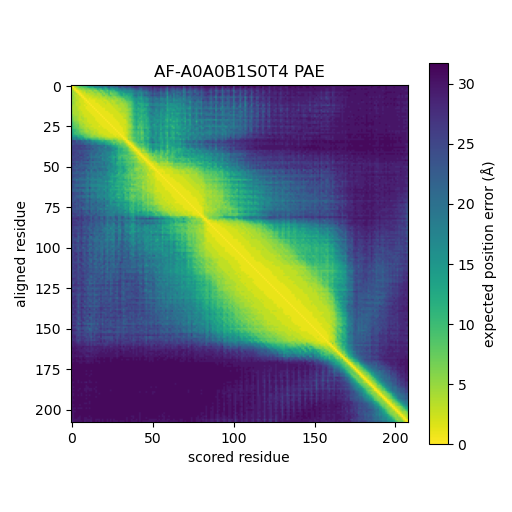 SER A N 1
ATOM 1424 C CA . SER A 1 176 ? 69.511 1.603 -65.609 1.00 43.50 176 SER A CA 1
ATOM 1425 C C . SER A 1 176 ? 69.366 2.387 -64.307 1.00 43.50 176 SER A C 1
ATOM 1427 O O . SER A 1 176 ? 70.310 3.052 -63.890 1.00 43.50 176 SER A O 1
ATOM 1429 N N . ALA A 1 177 ? 68.270 2.172 -63.580 1.00 37.59 177 ALA A N 1
ATOM 1430 C CA . ALA A 1 177 ? 68.207 2.460 -62.152 1.00 37.59 177 ALA A CA 1
ATOM 1431 C C . ALA A 1 177 ? 67.534 1.294 -61.420 1.00 37.59 177 ALA A C 1
ATOM 1433 O O . ALA A 1 177 ? 66.349 1.012 -61.572 1.00 37.59 177 ALA A O 1
ATOM 1434 N N . LYS A 1 178 ? 68.356 0.579 -60.656 1.00 45.56 178 LYS A N 1
ATOM 1435 C CA . LYS A 1 178 ? 67.987 -0.491 -59.735 1.00 45.56 178 LYS A CA 1
ATOM 1436 C C . LYS A 1 178 ? 67.403 0.166 -58.480 1.00 45.56 178 LYS A C 1
ATOM 1438 O O . LYS A 1 178 ? 68.154 0.761 -57.717 1.00 45.56 178 LYS A O 1
ATOM 1443 N N . THR A 1 179 ? 66.092 0.085 -58.278 1.00 38.66 179 THR A N 1
ATOM 1444 C CA . THR A 1 179 ? 65.438 0.476 -57.019 1.00 38.66 179 THR A CA 1
ATOM 1445 C C . THR A 1 179 ? 65.283 -0.745 -56.120 1.00 38.66 179 THR A C 1
ATOM 1447 O O . THR A 1 179 ? 64.698 -1.749 -56.526 1.00 38.66 179 THR A O 1
ATOM 1450 N N . GLU A 1 180 ? 65.858 -0.657 -54.921 1.00 36.91 180 GLU A N 1
ATOM 1451 C CA . GLU A 1 180 ? 65.691 -1.612 -53.825 1.00 36.91 180 GLU A CA 1
ATOM 1452 C C . GLU A 1 180 ? 64.212 -1.807 -53.482 1.00 36.91 180 GLU A C 1
ATOM 1454 O O . GLU A 1 180 ? 63.454 -0.852 -53.311 1.00 36.91 180 GLU A O 1
ATOM 1459 N N . LEU A 1 181 ? 63.830 -3.078 -53.387 1.00 41.06 181 LEU A N 1
ATOM 1460 C CA . LEU A 1 181 ? 62.561 -3.549 -52.857 1.00 41.06 181 LEU A CA 1
ATOM 1461 C C . LEU A 1 181 ? 62.560 -3.337 -51.339 1.00 41.06 181 LEU A C 1
ATOM 1463 O O . LEU A 1 181 ? 63.378 -3.924 -50.633 1.00 41.06 181 LEU A O 1
ATOM 1467 N N . VAL A 1 182 ? 61.635 -2.516 -50.848 1.00 39.03 182 VAL A N 1
ATOM 1468 C CA . VAL A 1 182 ? 61.212 -2.535 -49.446 1.00 39.03 182 VAL A CA 1
ATOM 1469 C C . VAL A 1 182 ? 59.957 -3.395 -49.395 1.00 39.03 182 VAL A C 1
ATOM 1471 O O . VAL A 1 182 ? 58.927 -3.013 -49.952 1.00 39.03 182 VAL A O 1
ATOM 1474 N N . ASP A 1 183 ? 60.074 -4.568 -48.775 1.00 42.78 183 ASP A N 1
ATOM 1475 C CA . ASP A 1 183 ? 58.931 -5.429 -48.481 1.00 42.78 183 ASP A CA 1
ATOM 1476 C C . ASP A 1 183 ? 57.996 -4.759 -47.452 1.00 42.78 183 ASP A C 1
ATOM 1478 O O . ASP A 1 183 ? 58.468 -4.102 -46.515 1.00 42.78 183 ASP A O 1
ATOM 1482 N N . PRO A 1 184 ? 56.671 -4.915 -47.614 1.00 43.00 184 PRO A N 1
ATOM 1483 C CA . PRO A 1 184 ? 55.670 -4.401 -46.694 1.00 43.00 184 PRO A CA 1
ATOM 1484 C C . PRO A 1 184 ? 55.538 -5.275 -45.439 1.00 43.00 184 PRO A C 1
ATOM 1486 O O . PRO A 1 184 ? 55.735 -6.487 -45.458 1.00 43.00 184 PRO A O 1
ATOM 1489 N N . LEU A 1 185 ? 55.179 -4.606 -44.346 1.00 43.06 185 LEU A N 1
ATOM 1490 C CA . LEU A 1 185 ? 54.897 -5.148 -43.020 1.00 43.06 185 LEU A CA 1
ATOM 1491 C C . LEU A 1 185 ? 53.911 -6.332 -43.059 1.00 43.06 185 LEU A C 1
ATOM 1493 O O . LEU A 1 185 ? 52.806 -6.212 -43.586 1.00 43.06 185 LEU A O 1
ATOM 1497 N N . ASP A 1 186 ? 54.305 -7.435 -42.419 1.00 37.38 186 ASP A N 1
ATOM 1498 C CA . ASP A 1 186 ? 53.425 -8.524 -41.988 1.00 37.38 186 ASP A CA 1
ATOM 1499 C C . ASP A 1 186 ? 52.419 -7.994 -40.946 1.00 37.38 186 ASP A C 1
ATOM 1501 O O . ASP A 1 186 ? 52.718 -7.916 -39.753 1.00 37.38 186 ASP A O 1
ATOM 1505 N N . GLU A 1 187 ? 51.200 -7.661 -41.372 1.00 48.06 187 GLU A N 1
ATOM 1506 C CA . GLU A 1 187 ? 50.038 -7.633 -40.481 1.00 48.06 187 GLU A CA 1
ATOM 1507 C C . GLU A 1 187 ? 49.279 -8.954 -40.615 1.00 48.06 187 GLU A C 1
ATOM 1509 O O . GLU A 1 187 ? 48.552 -9.208 -41.576 1.00 48.06 187 GLU A O 1
ATOM 1514 N N . LYS A 1 188 ? 49.462 -9.826 -39.622 1.00 48.75 188 LYS A N 1
ATOM 1515 C CA . LYS A 1 188 ? 48.636 -11.018 -39.435 1.00 48.75 188 LYS A CA 1
ATOM 1516 C C . LYS A 1 188 ? 47.362 -10.619 -38.673 1.00 48.75 188 LYS A C 1
ATOM 1518 O O . LYS A 1 188 ? 47.480 -9.972 -37.631 1.00 48.75 188 LYS A O 1
ATOM 1523 N N . PRO A 1 189 ? 46.160 -11.019 -39.122 1.00 44.97 189 PRO A N 1
ATOM 1524 C CA . PRO A 1 189 ? 44.925 -10.743 -38.403 1.00 44.97 189 PRO A CA 1
ATOM 1525 C C . PRO A 1 189 ? 44.807 -11.701 -37.213 1.00 44.97 189 PRO A C 1
ATOM 1527 O O . PRO A 1 189 ? 44.965 -12.911 -37.373 1.00 44.97 189 PRO A O 1
ATOM 1530 N N . LEU A 1 190 ? 44.511 -11.173 -36.025 1.00 36.22 190 LEU A N 1
ATOM 1531 C CA . LEU A 1 190 ? 44.102 -11.977 -34.874 1.00 36.22 190 LEU A CA 1
ATOM 1532 C C . LEU A 1 190 ? 42.615 -11.726 -34.610 1.00 36.22 190 LEU A C 1
ATOM 1534 O O . LEU A 1 190 ? 42.237 -10.916 -33.768 1.00 36.22 190 LEU A O 1
ATOM 1538 N N . PHE A 1 191 ? 41.779 -12.404 -35.391 1.00 37.28 191 PHE A N 1
ATOM 1539 C CA . PHE A 1 191 ? 40.427 -12.755 -34.980 1.00 37.28 191 PHE A CA 1
ATOM 1540 C C . PHE A 1 191 ? 40.462 -14.238 -34.610 1.00 37.28 191 PHE A C 1
ATOM 1542 O O . PHE A 1 191 ? 40.762 -15.068 -35.464 1.00 37.28 191 PHE A O 1
ATOM 1549 N N . GLU A 1 192 ? 40.148 -14.555 -33.357 1.00 41.09 192 GLU A N 1
ATOM 1550 C CA . GLU A 1 192 ? 39.551 -15.841 -33.002 1.00 41.09 192 GLU A CA 1
ATOM 1551 C C . GLU A 1 192 ? 38.205 -15.566 -32.327 1.00 41.09 192 GLU A C 1
ATOM 1553 O O . GLU A 1 192 ? 38.094 -14.734 -31.422 1.00 41.09 192 GLU A O 1
ATOM 1558 N N . GLU A 1 193 ? 37.192 -16.227 -32.882 1.00 41.12 193 GLU A N 1
ATOM 1559 C CA . GLU A 1 193 ? 35.807 -16.323 -32.439 1.00 41.12 193 GLU A CA 1
ATOM 1560 C C . GLU A 1 193 ? 35.668 -17.036 -31.084 1.00 41.12 193 GLU A C 1
ATOM 1562 O O . GLU A 1 193 ? 36.403 -17.965 -30.763 1.00 41.12 193 GLU A O 1
ATOM 1567 N N . ASP A 1 194 ? 34.650 -16.584 -30.354 1.00 41.56 194 ASP A N 1
ATOM 1568 C CA . ASP A 1 194 ? 33.634 -17.342 -29.620 1.00 41.56 194 ASP A CA 1
ATOM 1569 C C . ASP A 1 194 ? 34.030 -18.491 -28.675 1.00 41.56 194 ASP A C 1
ATOM 1571 O O . ASP A 1 194 ? 34.448 -19.582 -29.054 1.00 41.56 194 ASP A O 1
ATOM 1575 N N . GLY A 1 195 ? 33.686 -18.275 -27.401 1.00 32.59 195 GLY A N 1
ATOM 1576 C CA . GLY A 1 195 ? 33.484 -19.315 -26.400 1.00 32.59 195 GLY A CA 1
ATOM 1577 C C . GLY A 1 195 ? 32.272 -18.976 -25.534 1.00 32.59 195 GLY A C 1
ATOM 1578 O O . GLY A 1 195 ? 32.343 -18.128 -24.647 1.00 32.59 195 GLY A O 1
ATOM 1579 N N . GLU A 1 196 ? 31.151 -19.630 -25.831 1.00 39.56 196 GLU A N 1
ATOM 1580 C CA . GLU A 1 196 ? 29.969 -19.742 -24.979 1.00 39.56 196 GLU A CA 1
ATOM 1581 C C . GLU A 1 196 ? 30.312 -20.294 -23.580 1.00 39.56 196 GLU A C 1
ATOM 1583 O O . GLU A 1 196 ? 31.230 -21.097 -23.426 1.00 39.56 196 GLU A O 1
ATOM 1588 N N . GLY A 1 197 ? 29.469 -19.983 -22.587 1.00 32.00 197 GLY A N 1
ATOM 1589 C CA . GLY A 1 197 ? 29.132 -20.970 -21.554 1.00 32.00 197 GLY A CA 1
ATOM 1590 C C . GLY A 1 197 ? 29.308 -20.552 -20.093 1.00 32.00 197 GLY A C 1
ATOM 1591 O O . GLY A 1 197 ? 30.414 -20.552 -19.571 1.00 32.00 197 GLY A O 1
ATOM 1592 N N . ASN A 1 198 ? 28.152 -20.373 -19.440 1.00 37.06 198 ASN A N 1
ATOM 1593 C CA . ASN A 1 198 ? 27.845 -20.583 -18.014 1.00 37.06 198 ASN A CA 1
ATOM 1594 C C . ASN A 1 198 ? 28.527 -19.642 -16.994 1.00 37.06 198 ASN A C 1
ATOM 1596 O O . ASN A 1 198 ? 29.739 -19.549 -16.900 1.00 37.06 198 ASN A O 1
ATOM 1600 N N . GLY A 1 199 ? 27.818 -18.880 -16.159 1.00 39.22 199 GLY A 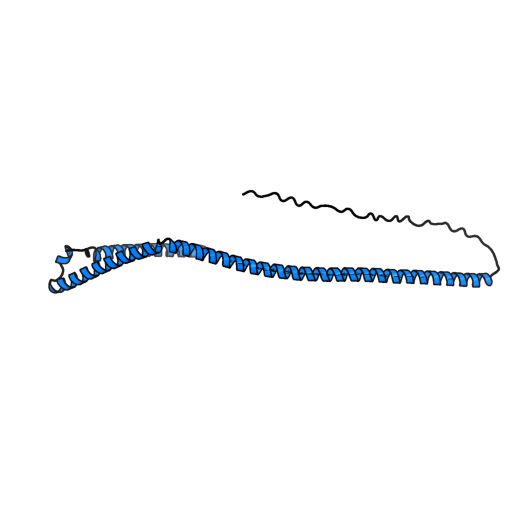N 1
ATOM 1601 C CA . GLY A 1 199 ? 26.560 -19.209 -15.498 1.00 39.22 199 GLY A CA 1
ATOM 1602 C C . GLY A 1 199 ? 26.842 -20.054 -14.262 1.00 39.22 199 GLY A C 1
ATOM 1603 O O . GLY A 1 199 ? 26.708 -21.264 -14.339 1.00 39.22 199 GLY A O 1
ATOM 1604 N N . ASP A 1 200 ? 27.217 -19.416 -13.150 1.00 38.84 200 ASP A N 1
ATOM 1605 C CA . ASP A 1 200 ? 26.869 -19.934 -11.827 1.00 38.84 200 ASP A CA 1
ATOM 1606 C C . ASP A 1 200 ? 26.795 -18.804 -10.794 1.00 38.84 200 ASP A C 1
ATOM 1608 O O . ASP A 1 200 ? 27.772 -18.137 -10.444 1.00 38.84 200 ASP A O 1
ATOM 1612 N N . VAL A 1 201 ? 25.563 -18.569 -10.353 1.00 46.41 201 VAL A N 1
ATOM 1613 C CA . VAL A 1 201 ? 25.192 -17.760 -9.199 1.00 46.41 201 VAL A CA 1
ATOM 1614 C C . VAL A 1 201 ? 25.106 -18.738 -8.041 1.00 46.41 201 VAL A C 1
ATOM 1616 O O . VAL A 1 201 ? 24.158 -19.513 -7.983 1.00 46.41 201 VAL A O 1
ATOM 1619 N N . ASN A 1 202 ? 26.062 -18.695 -7.114 1.00 38.09 202 ASN A N 1
ATOM 1620 C CA . ASN A 1 202 ? 25.940 -19.452 -5.874 1.00 38.09 202 ASN A CA 1
ATOM 1621 C C . ASN A 1 202 ? 25.325 -18.555 -4.790 1.00 38.09 202 ASN A C 1
ATOM 1623 O O . ASN A 1 202 ? 25.984 -17.672 -4.239 1.00 38.09 202 ASN A O 1
ATOM 1627 N N . VAL A 1 203 ? 24.036 -18.773 -4.526 1.00 47.62 203 VAL A N 1
ATOM 1628 C CA . VAL A 1 203 ? 23.329 -18.322 -3.322 1.00 47.62 203 VAL A CA 1
ATOM 1629 C C . VAL A 1 203 ? 22.859 -19.585 -2.602 1.00 47.62 203 VAL A C 1
ATOM 1631 O O . VAL A 1 203 ? 21.829 -20.144 -2.961 1.00 47.62 203 VAL A O 1
ATOM 1634 N N . GLU A 1 204 ? 23.608 -20.019 -1.590 1.00 46.72 204 GLU A N 1
ATOM 1635 C CA . GLU A 1 204 ? 23.097 -20.863 -0.499 1.0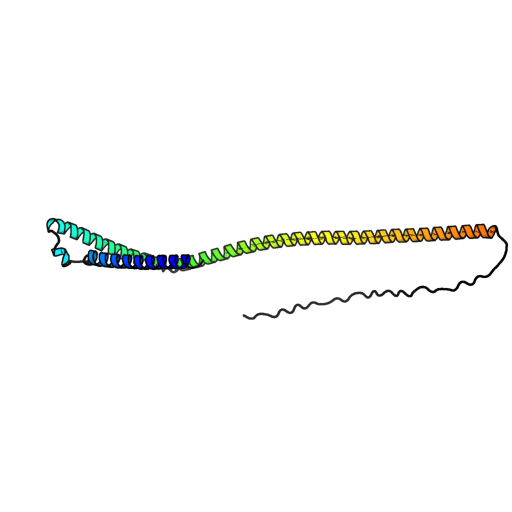0 46.72 204 GLU A CA 1
ATOM 1636 C C . GLU A 1 204 ? 22.806 -19.914 0.675 1.00 46.72 204 GLU A C 1
ATOM 1638 O O . GLU A 1 204 ? 23.672 -19.160 1.116 1.00 46.72 204 GLU A O 1
ATOM 1643 N N . GLU A 1 205 ? 21.538 -19.617 0.948 1.00 44.25 205 GLU A N 1
ATOM 1644 C CA . GLU A 1 205 ? 20.597 -20.373 1.790 1.00 44.25 205 GLU A CA 1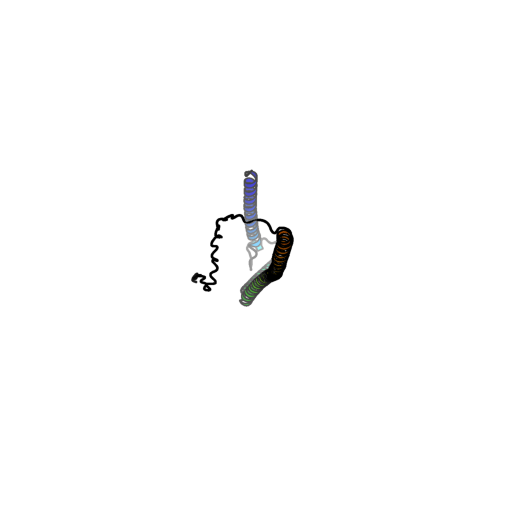
ATOM 1645 C C . GLU A 1 205 ? 20.765 -20.022 3.283 1.00 44.25 205 GLU A C 1
ATOM 1647 O O . GLU A 1 205 ? 21.650 -20.490 3.994 1.00 44.25 205 GLU A O 1
ATOM 1652 N N . VAL A 1 206 ? 19.881 -19.129 3.748 1.00 42.03 206 VAL A N 1
ATOM 1653 C CA . VAL A 1 206 ? 19.645 -18.843 5.167 1.00 42.03 206 VAL A CA 1
ATOM 1654 C C . VAL A 1 206 ? 18.539 -19.786 5.625 1.00 42.03 206 VAL A C 1
ATOM 1656 O O . VAL A 1 206 ? 17.392 -19.638 5.205 1.00 42.03 206 VAL A O 1
ATOM 1659 N N . GLY A 1 207 ? 18.900 -20.746 6.474 1.00 49.56 207 GLY A N 1
ATOM 1660 C CA . GLY A 1 207 ? 17.960 -21.659 7.112 1.00 49.56 207 GLY A CA 1
ATOM 1661 C C . GLY A 1 207 ? 17.027 -20.949 8.097 1.00 49.56 207 GLY A C 1
ATOM 1662 O O . GLY A 1 207 ? 17.458 -20.113 8.898 1.00 49.56 207 GLY A O 1
ATOM 1663 N N . VAL A 1 208 ? 15.752 -21.331 8.031 1.00 44.12 208 VAL A N 1
ATOM 1664 C CA . VAL A 1 208 ? 14.776 -21.309 9.130 1.00 44.12 208 VAL A CA 1
ATOM 1665 C C . VAL A 1 208 ? 14.352 -22.748 9.361 1.00 44.12 208 VAL A C 1
ATOM 1667 O O . VAL A 1 208 ? 14.061 -23.420 8.347 1.00 44.12 208 VAL A O 1
#

pLDDT: mean 78.53, std 21.72, range [32.0, 98.44]

Foldseek 3Di:
DCVVVVVVVVVVVVVVVVVVVVVVVVVVVCCVVCVQLDPDDGPVLVVDDPVCSVVVVVVSVVVVVVVVVVVVVVVVVVCVCPDPVVVVVVVVVVVVVVVVVVVVVVVVVVVVVVVVVVVVVVVVVVVVVVVVVVVVVVVVVVVVVVVVVVVVVVVVVVVVVVVVVVVVVDPDDDDDDDDDDDDDDDDDDDDDDDDDDDDDDDDDDDDD

Secondary structure (DSSP, 8-state):
--HHHHHHHHHHHHHHHHHHHHHHHHHHHHHHHHTT-SSS--GGGGGS-HHHHHHHHHHHHHHHHHHHHHHHHHHHHHHHHT-HHHHHHHHHHHHHHHHHHHHHHHHHHHHHHHHHHHHHHHHHHHHHHHHHHHHHHHHHHHHHHHHHHHHHHHHHHHHHHHHHHHHTT---------PPP-PPP-----------------------

Radius of gyration: 54.36 Å; Cα contacts (8 Å, |Δi|>4): 14; chains: 1; bounding box: 109×47×143 Å